Protein AF-A0A7S1WJE7-F1 (afdb_monomer_lite)

InterPro domains:
  IPR021940 Very-long-chain aldehyde decarbonylase CER1-like, C-terminal [PF12076] (76-244)
  IPR036291 NAD(P)-binding domain superfamily [SSF51735] (76-122)

Structure (mmCIF, N/CA/C/O backbone):
data_AF-A0A7S1WJE7-F1
#
_entry.id   AF-A0A7S1WJE7-F1
#
loop_
_atom_site.group_PDB
_atom_site.id
_atom_site.type_symbol
_atom_site.label_atom_id
_atom_site.label_alt_id
_atom_site.label_comp_id
_atom_site.label_asym_id
_atom_site.label_entity_id
_atom_site.label_seq_id
_atom_site.pdbx_PDB_ins_code
_atom_site.Cartn_x
_atom_site.Cartn_y
_atom_site.Cartn_z
_atom_site.occupancy
_atom_site.B_iso_or_equiv
_atom_site.auth_seq_id
_atom_site.auth_comp_id
_atom_site.auth_asym_id
_atom_site.auth_atom_id
_atom_site.pdbx_PDB_model_num
ATOM 1 N N . ALA A 1 1 ? -22.741 11.042 0.605 1.00 87.50 1 ALA A N 1
ATOM 2 C CA . ALA A 1 1 ? -23.442 9.850 1.134 1.00 87.50 1 ALA A CA 1
ATOM 3 C C . ALA A 1 1 ? -22.467 8.901 1.832 1.00 87.50 1 ALA A C 1
ATOM 5 O O . ALA A 1 1 ? -22.501 8.853 3.050 1.00 87.50 1 ALA A O 1
ATOM 6 N N . ILE A 1 2 ? -21.552 8.236 1.109 1.00 93.75 2 ILE A N 1
ATOM 7 C CA . ILE A 1 2 ? -20.617 7.247 1.695 1.00 93.75 2 ILE A CA 1
ATOM 8 C C . ILE A 1 2 ? -19.735 7.844 2.804 1.00 93.75 2 ILE A C 1
ATOM 10 O O . ILE A 1 2 ? -19.670 7.278 3.886 1.00 93.75 2 ILE A O 1
ATOM 14 N N . ALA A 1 3 ? -19.111 9.008 2.582 1.00 91.94 3 ALA A N 1
ATOM 15 C CA . ALA A 1 3 ? -18.273 9.652 3.603 1.00 91.94 3 ALA A CA 1
ATOM 16 C C . ALA A 1 3 ? -19.029 9.888 4.927 1.00 91.94 3 ALA A C 1
ATOM 18 O O . ALA A 1 3 ? -18.515 9.564 5.992 1.00 91.94 3 ALA A O 1
ATOM 19 N N . ASN A 1 4 ? -20.284 10.345 4.855 1.00 93.44 4 ASN A N 1
ATOM 20 C CA . ASN A 1 4 ? -21.130 10.546 6.036 1.00 93.44 4 ASN A CA 1
ATOM 21 C C . ASN A 1 4 ? -21.447 9.226 6.749 1.00 93.44 4 ASN A C 1
ATOM 23 O O . ASN A 1 4 ? -21.497 9.203 7.972 1.00 93.44 4 ASN A O 1
ATOM 27 N N . MET A 1 5 ? -21.634 8.126 6.009 1.00 96.44 5 MET A N 1
ATOM 28 C CA . MET A 1 5 ? -21.813 6.802 6.617 1.00 96.44 5 MET A CA 1
ATOM 29 C C . MET A 1 5 ? -20.563 6.372 7.390 1.00 96.44 5 MET A C 1
ATOM 31 O O . MET A 1 5 ? -20.686 5.803 8.469 1.00 96.44 5 MET A O 1
ATOM 35 N N . ILE A 1 6 ? -19.368 6.676 6.873 1.00 96.75 6 ILE A N 1
ATOM 36 C CA . ILE A 1 6 ? -18.110 6.371 7.566 1.00 96.75 6 ILE A CA 1
ATOM 37 C C . ILE A 1 6 ? -17.974 7.227 8.829 1.00 96.75 6 ILE A C 1
ATOM 39 O O . ILE A 1 6 ? -17.660 6.688 9.885 1.00 96.75 6 ILE A O 1
ATOM 43 N N . VAL A 1 7 ? -18.259 8.534 8.757 1.00 96.31 7 VAL A N 1
ATOM 44 C CA . VAL A 1 7 ? -18.272 9.407 9.946 1.00 96.31 7 VAL A CA 1
ATOM 45 C C . VAL A 1 7 ? -19.254 8.873 10.990 1.00 96.31 7 VAL A C 1
ATOM 47 O O . VAL A 1 7 ? -18.888 8.739 12.153 1.00 96.31 7 VAL A O 1
ATOM 50 N N . GLN A 1 8 ? -20.467 8.493 10.578 1.00 96.75 8 GLN A N 1
ATOM 51 C CA . GLN A 1 8 ? -21.454 7.920 11.489 1.00 96.75 8 GLN A CA 1
ATOM 52 C C . GLN A 1 8 ? -20.943 6.629 12.140 1.00 96.75 8 GLN A C 1
ATOM 54 O O . GLN A 1 8 ? -21.050 6.490 13.353 1.00 96.75 8 GLN A O 1
ATOM 59 N N . ALA A 1 9 ? -20.307 5.735 11.377 1.00 97.00 9 ALA A N 1
ATOM 60 C CA . ALA A 1 9 ? -19.706 4.518 11.919 1.00 97.00 9 ALA A CA 1
ATOM 61 C C . ALA A 1 9 ? -18.601 4.809 12.953 1.00 97.00 9 ALA A C 1
ATOM 63 O O . ALA A 1 9 ? -18.505 4.105 13.956 1.00 97.00 9 ALA A O 1
ATOM 64 N N . VAL A 1 10 ? -17.801 5.865 12.753 1.00 97.50 10 VAL A N 1
ATOM 65 C CA . VAL A 1 10 ? -16.798 6.309 13.738 1.00 97.50 10 VAL A CA 1
ATOM 66 C C . VAL A 1 10 ? -17.454 6.787 15.026 1.00 97.50 10 VAL A C 1
ATOM 68 O O . VAL A 1 10 ? -17.044 6.372 16.107 1.00 97.50 10 VAL A O 1
ATOM 71 N N . LEU A 1 11 ? -18.504 7.601 14.925 1.00 97.25 11 LEU A N 1
ATOM 72 C CA . LEU A 1 11 ? -19.243 8.077 16.095 1.00 97.25 11 LEU A CA 1
ATOM 73 C C . LEU A 1 11 ? -19.957 6.938 16.825 1.00 97.25 11 LEU A C 1
ATOM 75 O O . LEU A 1 11 ? -20.069 6.961 18.047 1.00 97.25 11 LEU A O 1
ATOM 79 N N . ASP A 1 12 ? -20.484 5.963 16.091 1.00 97.56 12 ASP A N 1
ATOM 80 C CA . ASP A 1 12 ? -21.153 4.797 16.666 1.00 97.56 12 ASP A CA 1
ATOM 81 C C . ASP A 1 12 ? -20.152 3.917 17.423 1.00 97.56 12 ASP A C 1
ATOM 83 O O . ASP A 1 12 ? -20.438 3.491 18.541 1.00 97.56 12 ASP A O 1
ATOM 87 N N . ALA A 1 13 ? -18.957 3.716 16.862 1.00 97.44 13 ALA A N 1
ATOM 88 C CA . ALA A 1 13 ? -17.870 2.994 17.514 1.00 97.44 13 ALA A CA 1
ATOM 89 C C . ALA A 1 13 ? -17.365 3.712 18.778 1.00 97.44 13 ALA A C 1
ATOM 91 O O . ALA A 1 13 ? -17.167 3.064 19.805 1.00 97.44 13 ALA A O 1
ATOM 92 N N . ASP A 1 14 ? -17.219 5.040 18.738 1.00 97.38 14 ASP A N 1
ATOM 93 C CA . ASP A 1 14 ? -16.845 5.852 19.906 1.00 97.38 14 ASP A CA 1
ATOM 94 C C . ASP A 1 14 ? -17.893 5.727 21.026 1.00 97.38 14 ASP A C 1
ATOM 96 O O . ASP A 1 14 ? -17.544 5.441 22.171 1.00 97.38 14 ASP A O 1
ATOM 100 N N . ARG A 1 15 ? -19.195 5.805 20.695 1.00 96.94 15 ARG A N 1
ATOM 101 C CA . ARG A 1 15 ? -20.288 5.589 21.667 1.00 96.94 15 ARG A CA 1
ATOM 102 C C . ARG A 1 15 ? -20.328 4.168 22.226 1.00 96.94 15 ARG A C 1
ATOM 104 O O . ARG A 1 15 ? -20.755 3.980 23.361 1.00 96.94 15 ARG A O 1
ATOM 111 N N . ALA A 1 16 ? -19.887 3.182 21.449 1.00 97.44 16 ALA A N 1
ATOM 112 C CA . ALA A 1 16 ? -19.728 1.804 21.903 1.00 97.44 16 ALA A CA 1
ATOM 113 C C . ALA A 1 16 ? -18.461 1.588 22.759 1.00 97.44 16 ALA A C 1
ATOM 115 O O . ALA A 1 16 ? -18.252 0.487 23.266 1.00 97.44 16 ALA A O 1
ATOM 116 N N . GLY A 1 17 ? -17.623 2.616 22.939 1.00 96.50 17 GLY A N 1
ATOM 117 C CA . GLY A 1 17 ? -16.410 2.562 23.755 1.00 96.50 17 GLY A CA 1
ATOM 118 C C . GLY A 1 17 ? -15.167 2.058 23.017 1.00 96.50 17 GLY A C 1
ATOM 119 O O . GLY A 1 17 ? -14.163 1.741 23.659 1.00 96.50 17 GLY A O 1
ATOM 120 N N . ALA A 1 18 ? -15.194 1.972 21.683 1.00 97.19 18 ALA A N 1
ATOM 121 C CA . ALA A 1 18 ? -14.005 1.634 20.910 1.00 97.19 18 ALA A CA 1
ATOM 122 C C . ALA A 1 18 ? -12.973 2.771 20.980 1.00 97.19 18 ALA A C 1
ATOM 124 O O . ALA A 1 18 ? -13.293 3.938 20.769 1.00 97.19 18 ALA A O 1
ATOM 125 N N . ARG A 1 19 ? -11.705 2.424 21.236 1.00 97.50 19 ARG A N 1
ATOM 126 C CA . ARG A 1 19 ? -10.598 3.400 21.295 1.00 97.50 19 ARG A CA 1
ATOM 127 C C . ARG A 1 19 ? -9.963 3.678 19.933 1.00 97.50 19 ARG A C 1
ATOM 129 O O . ARG A 1 19 ? -9.443 4.765 19.711 1.00 97.50 19 ARG A O 1
ATOM 136 N N . TYR A 1 20 ? -10.018 2.708 19.023 1.00 98.06 20 TYR A N 1
ATOM 137 C CA . TYR A 1 20 ? -9.415 2.783 17.694 1.00 98.06 20 TYR A CA 1
ATOM 138 C C . TYR A 1 20 ? -10.373 2.205 16.653 1.00 98.06 20 TYR A C 1
ATOM 140 O O . TYR A 1 20 ? -11.019 1.188 16.906 1.00 98.06 20 TYR A O 1
ATOM 148 N N . LEU A 1 21 ? -10.434 2.828 15.477 1.00 97.50 21 LEU A N 1
ATOM 149 C CA . LEU A 1 21 ? -11.176 2.344 14.318 1.00 97.50 21 LEU A CA 1
ATOM 150 C C . LEU A 1 21 ? -10.289 2.347 13.076 1.00 97.50 21 LEU A C 1
ATOM 152 O O . LEU A 1 21 ? -9.730 3.374 12.687 1.00 97.50 21 LEU A O 1
ATOM 156 N N . GLY A 1 22 ? -10.216 1.186 12.429 1.00 96.62 22 GLY A N 1
ATOM 157 C CA . GLY A 1 22 ? -9.486 0.988 11.184 1.00 96.62 22 GLY A CA 1
ATOM 158 C C . GLY A 1 22 ? -10.319 1.347 9.953 1.00 96.62 22 GLY A C 1
ATOM 159 O O . GLY A 1 22 ? -11.419 0.827 9.768 1.00 96.62 22 GLY A O 1
ATOM 160 N N . LEU A 1 23 ? -9.791 2.185 9.061 1.00 95.06 23 LEU A N 1
ATOM 161 C CA . LEU A 1 23 ? -10.384 2.444 7.748 1.00 95.06 23 LEU A CA 1
ATOM 162 C C . LEU A 1 23 ? -9.907 1.389 6.740 1.00 95.06 23 LEU A C 1
ATOM 164 O O . LEU A 1 23 ? -8.883 1.541 6.073 1.00 95.06 23 LEU A O 1
ATOM 168 N N . GLY A 1 24 ? -10.656 0.293 6.632 1.00 90.12 24 GLY A N 1
ATOM 169 C CA . GLY A 1 24 ? -10.355 -0.798 5.701 1.00 90.12 24 GLY A CA 1
ATOM 170 C C . GLY A 1 24 ? -10.582 -0.433 4.228 1.00 90.12 24 GLY A C 1
ATOM 171 O O . GLY A 1 24 ? -11.569 0.218 3.887 1.00 90.12 24 GLY A O 1
ATOM 172 N N . ALA A 1 25 ? -9.691 -0.901 3.349 1.00 87.69 25 ALA A N 1
ATOM 173 C CA . ALA A 1 25 ? -9.836 -0.856 1.889 1.00 87.69 25 ALA A CA 1
ATOM 174 C C . ALA A 1 25 ? -10.334 0.499 1.337 1.00 87.69 25 ALA A C 1
ATOM 176 O O . ALA A 1 25 ? -9.648 1.514 1.449 1.00 87.69 25 ALA A O 1
ATOM 177 N N . LEU A 1 26 ? -11.524 0.531 0.728 1.00 89.25 26 LEU A N 1
ATOM 178 C CA . LEU A 1 26 ? -12.076 1.731 0.097 1.00 89.25 26 LEU A CA 1
ATOM 179 C C . LEU A 1 26 ? -12.563 2.780 1.108 1.00 89.25 26 LEU A C 1
ATOM 181 O O . LEU A 1 26 ? -12.708 3.940 0.733 1.00 89.25 26 LEU A O 1
ATOM 185 N N . ASN A 1 27 ? -12.722 2.440 2.393 1.00 92.81 27 ASN A N 1
ATOM 186 C CA . ASN A 1 27 ? -13.133 3.399 3.428 1.00 92.81 27 ASN A CA 1
ATOM 187 C C . ASN A 1 27 ? -12.070 4.467 3.728 1.00 92.81 27 ASN A C 1
ATOM 189 O O . ASN A 1 27 ? -12.354 5.413 4.451 1.00 92.81 27 ASN A O 1
ATOM 193 N N . LYS A 1 28 ? -10.863 4.345 3.170 1.00 91.50 28 LYS A N 1
ATOM 194 C CA . LYS A 1 28 ? -9.771 5.338 3.220 1.00 91.50 28 LYS A CA 1
ATOM 195 C C . LYS A 1 28 ? -9.382 5.857 1.835 1.00 91.50 28 LYS A C 1
ATOM 197 O O . LYS A 1 28 ? -8.291 6.395 1.647 1.00 91.50 28 LYS A O 1
ATOM 202 N N . ALA A 1 29 ? -10.223 5.634 0.826 1.00 90.50 29 ALA A N 1
ATOM 203 C CA . ALA A 1 29 ? -9.912 6.048 -0.532 1.00 90.50 29 ALA A CA 1
ATOM 204 C C . ALA A 1 29 ? -9.770 7.575 -0.628 1.00 90.50 29 ALA A C 1
ATOM 206 O O . ALA A 1 29 ? -10.569 8.328 -0.066 1.00 90.50 29 ALA A O 1
ATOM 207 N N . GLN A 1 30 ? -8.779 8.027 -1.405 1.00 89.75 30 GLN A N 1
ATOM 208 C CA . GLN A 1 30 ? -8.467 9.450 -1.576 1.00 89.75 30 GLN A CA 1
ATOM 209 C C . GLN A 1 30 ? -9.697 10.277 -1.970 1.00 89.75 30 GLN A C 1
ATOM 211 O O . GLN A 1 30 ? -9.913 11.350 -1.425 1.00 89.75 30 GLN A O 1
ATOM 216 N N . TRP A 1 31 ? -10.513 9.764 -2.893 1.00 90.00 31 TRP A N 1
ATOM 217 C CA . TRP A 1 31 ? -11.693 10.454 -3.422 1.00 90.00 31 TRP A CA 1
ATOM 218 C C . TRP A 1 31 ? -12.918 10.407 -2.494 1.00 90.00 31 TRP A C 1
ATOM 220 O O . TRP A 1 31 ? -13.953 10.967 -2.842 1.00 90.00 31 TRP A O 1
ATOM 230 N N . ILE A 1 32 ? -12.834 9.709 -1.355 1.00 91.62 32 ILE A N 1
ATOM 231 C CA . ILE A 1 32 ? -13.925 9.619 -0.374 1.00 91.62 32 ILE A CA 1
ATOM 232 C C . ILE A 1 32 ? -13.654 10.517 0.833 1.00 91.62 32 ILE A C 1
ATOM 234 O O . ILE A 1 32 ? -14.574 11.194 1.281 1.00 91.62 32 ILE A O 1
ATOM 238 N N . ASN A 1 33 ? -12.433 10.494 1.379 1.00 92.88 33 ASN A N 1
ATOM 239 C CA . ASN A 1 33 ? -12.101 11.217 2.616 1.00 92.88 33 ASN A CA 1
ATOM 240 C C . ASN A 1 33 ? -10.606 11.556 2.779 1.00 92.88 33 ASN A C 1
ATOM 242 O O . ASN A 1 33 ? -10.125 11.695 3.905 1.00 92.88 33 ASN A O 1
ATOM 246 N N . HIS A 1 34 ? -9.851 11.609 1.677 1.00 92.62 34 HIS A N 1
ATOM 247 C CA . HIS A 1 34 ? -8.420 11.938 1.674 1.00 92.62 34 HIS A CA 1
ATOM 248 C C . HIS A 1 34 ? -7.531 11.036 2.557 1.00 92.62 34 HIS A C 1
ATOM 250 O O . HIS A 1 34 ? -6.418 11.411 2.912 1.00 92.62 34 HIS A O 1
ATOM 256 N N . GLY A 1 35 ? -7.967 9.805 2.852 1.00 90.25 35 GLY A N 1
ATOM 257 C CA . GLY A 1 35 ? -7.225 8.884 3.720 1.00 90.25 35 GLY A CA 1
ATOM 258 C C . GLY A 1 35 ? -7.488 9.107 5.207 1.00 90.25 35 GLY A C 1
ATOM 259 O O . GLY A 1 35 ? -6.595 8.885 6.018 1.00 90.25 35 GLY A O 1
ATOM 260 N N . GLY A 1 36 ? -8.698 9.542 5.558 1.00 93.75 36 GLY A N 1
ATOM 261 C CA . GLY A 1 36 ? -9.144 9.760 6.934 1.00 93.75 36 GLY A CA 1
ATOM 262 C C . GLY A 1 36 ? -9.095 11.215 7.401 1.00 93.75 36 GLY A C 1
ATOM 263 O O . GLY A 1 36 ? -9.778 11.540 8.369 1.00 93.75 36 GLY A O 1
ATOM 264 N N . ASP A 1 37 ? -8.375 12.092 6.696 1.00 94.06 37 ASP A N 1
ATOM 265 C CA . ASP A 1 37 ? -8.276 13.526 7.006 1.00 94.06 37 ASP A CA 1
ATOM 266 C C . ASP A 1 37 ? -9.647 14.187 7.161 1.00 94.06 37 ASP A C 1
ATOM 268 O O . ASP A 1 37 ? -9.937 14.816 8.181 1.00 94.06 37 ASP A O 1
ATOM 272 N N . ASP A 1 38 ? -10.525 13.998 6.175 1.00 94.19 38 ASP A N 1
ATOM 273 C CA . ASP A 1 38 ? -11.838 14.644 6.187 1.00 94.19 38 ASP A CA 1
ATOM 274 C C . ASP A 1 38 ? -12.722 14.118 7.317 1.00 94.19 38 ASP A C 1
ATOM 276 O O . ASP A 1 38 ? -13.542 14.862 7.849 1.00 94.19 38 ASP A O 1
ATOM 280 N N . ILE A 1 39 ? -12.567 12.839 7.679 1.00 94.69 39 ILE A N 1
ATOM 281 C CA . ILE A 1 39 ? -13.330 12.211 8.762 1.00 94.69 39 ILE A CA 1
ATOM 282 C C . ILE A 1 39 ? -12.919 12.833 10.089 1.00 94.69 39 ILE A C 1
ATOM 284 O O . ILE A 1 39 ? -13.779 13.285 10.836 1.00 94.69 39 ILE A O 1
ATOM 288 N N . VAL A 1 40 ? -11.613 12.896 10.363 1.00 95.06 40 VAL A N 1
ATOM 289 C CA . VAL A 1 40 ? -11.092 13.417 11.632 1.00 95.06 40 VAL A CA 1
ATOM 290 C C . VAL A 1 40 ? -11.462 14.887 11.824 1.00 95.06 40 VAL A C 1
ATOM 292 O O . VAL A 1 40 ? -11.855 15.270 12.922 1.00 95.06 40 VAL A O 1
ATOM 295 N N . ARG A 1 41 ? -11.454 15.697 10.757 1.00 94.62 41 ARG A N 1
ATOM 296 C CA . ARG A 1 41 ? -11.905 17.104 10.807 1.00 94.62 41 ARG A CA 1
ATOM 297 C C . ARG A 1 41 ? -13.390 17.276 11.134 1.00 94.62 41 ARG A C 1
ATOM 299 O O . ARG A 1 41 ? -13.785 18.353 11.567 1.00 94.62 41 ARG A O 1
ATOM 306 N N . GLN A 1 42 ? -14.207 16.253 10.896 1.00 94.31 42 GLN A N 1
ATOM 307 C CA . GLN A 1 42 ? -15.647 16.270 11.160 1.00 94.31 42 GLN A CA 1
ATOM 308 C C . GLN A 1 42 ? -16.012 15.703 12.538 1.00 94.31 42 GLN A C 1
ATOM 310 O O . GLN A 1 42 ? -17.185 15.747 12.914 1.00 94.31 42 GLN A O 1
ATOM 315 N N . LEU A 1 43 ? -15.049 15.165 13.295 1.00 93.88 43 LEU A N 1
ATOM 316 C CA . LEU A 1 43 ? -15.335 14.597 14.609 1.00 93.88 43 LEU A CA 1
ATOM 317 C C . LEU A 1 43 ? -15.674 15.704 15.628 1.00 93.88 43 LEU A C 1
ATOM 319 O O . LEU A 1 43 ? -14.967 16.712 15.698 1.00 93.88 43 LEU A O 1
ATOM 323 N N . PRO A 1 44 ? -16.736 15.534 16.439 1.00 94.12 44 PRO A N 1
ATOM 324 C CA . PRO A 1 44 ? -17.091 16.478 17.490 1.00 94.12 44 PRO A CA 1
ATOM 325 C C . PRO A 1 44 ? -15.997 16.607 18.551 1.00 94.12 44 PRO A C 1
ATOM 327 O O . PRO A 1 44 ? -15.286 15.648 18.863 1.00 94.12 44 PRO A O 1
ATOM 330 N N . ALA A 1 45 ? -15.941 17.774 19.195 1.00 87.19 45 ALA A N 1
ATOM 331 C CA . ALA A 1 45 ? -15.149 17.951 20.405 1.00 87.19 45 ALA A CA 1
ATOM 332 C C . ALA A 1 45 ? -15.608 16.950 21.485 1.00 87.19 45 ALA A C 1
ATOM 334 O O . ALA A 1 45 ? -16.789 16.903 21.826 1.00 87.19 45 ALA A O 1
ATOM 335 N N . GLY A 1 46 ? -14.675 16.147 22.004 1.00 85.06 46 GLY A N 1
ATOM 336 C CA . GLY A 1 46 ? -14.939 15.093 22.995 1.00 85.06 46 GLY A CA 1
ATOM 337 C C . GLY A 1 46 ? -14.963 13.667 22.435 1.00 85.06 46 GLY A C 1
ATOM 338 O O . GLY A 1 46 ? -14.977 12.725 23.223 1.00 85.06 46 GLY A O 1
ATOM 339 N N . CYS A 1 47 ? -14.915 13.495 21.110 1.00 91.44 47 CYS A N 1
ATOM 340 C CA . CYS A 1 47 ? -14.719 12.186 20.492 1.00 91.44 47 CYS A CA 1
ATOM 341 C C . CYS A 1 47 ? -13.285 11.699 20.764 1.00 91.44 47 CYS A C 1
ATOM 343 O O . CYS A 1 47 ? -12.317 12.386 20.420 1.00 91.44 47 CYS A O 1
ATOM 345 N N . ASN A 1 48 ? -13.139 10.542 21.415 1.00 91.81 48 ASN A N 1
ATOM 346 C CA . ASN A 1 48 ? -11.836 10.052 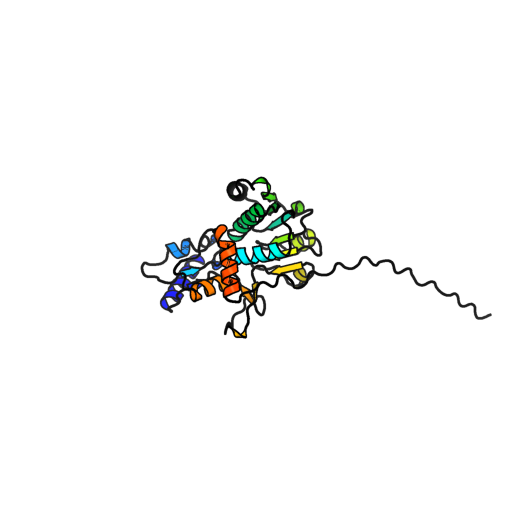21.882 1.00 91.81 48 ASN A CA 1
ATOM 347 C C . ASN A 1 48 ? -11.238 8.991 20.957 1.00 91.81 48 ASN A C 1
ATOM 349 O O . ASN A 1 48 ? -10.018 8.794 20.975 1.00 91.81 48 ASN A O 1
ATOM 353 N N . ILE A 1 49 ? -12.070 8.346 20.134 1.00 97.38 49 ILE A N 1
ATOM 354 C CA . ILE A 1 49 ? -11.640 7.333 19.175 1.00 97.38 49 ILE A CA 1
ATOM 355 C C . ILE A 1 49 ? -10.558 7.857 18.220 1.00 97.38 49 ILE A C 1
ATOM 357 O O . ILE A 1 49 ? -10.612 8.983 17.714 1.00 97.38 49 ILE A O 1
ATOM 361 N N . LYS A 1 50 ? -9.562 7.014 17.941 1.00 98.12 50 LYS A N 1
ATOM 362 C CA . LYS A 1 50 ? -8.533 7.275 16.933 1.00 98.12 50 LYS A CA 1
ATOM 363 C C . LYS A 1 50 ? -8.839 6.536 15.644 1.00 98.12 50 LYS A C 1
ATOM 365 O O . LYS A 1 50 ? -9.261 5.384 15.641 1.00 98.12 50 LYS A O 1
ATOM 370 N N . VAL A 1 51 ? -8.624 7.229 14.535 1.00 98.00 51 VAL A N 1
ATOM 371 C CA . VAL A 1 51 ? -8.878 6.726 13.183 1.00 98.00 51 VAL A CA 1
ATOM 372 C C . VAL A 1 51 ? -7.545 6.295 12.595 1.00 98.00 51 VAL A C 1
ATOM 374 O O . VAL A 1 51 ? -6.592 7.074 12.611 1.00 98.00 51 VAL A O 1
ATOM 377 N N . VAL A 1 52 ? -7.483 5.064 12.098 1.00 98.25 52 VAL A N 1
ATOM 378 C CA . VAL A 1 52 ? -6.256 4.432 11.611 1.00 98.25 52 VAL A CA 1
A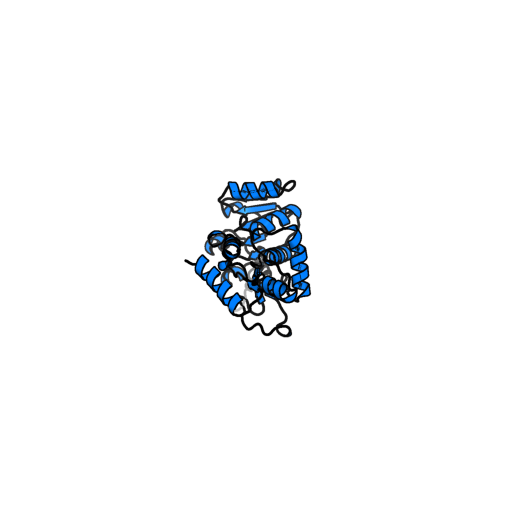TOM 379 C C . VAL A 1 52 ? -6.480 3.942 10.189 1.00 98.25 52 VAL A C 1
ATOM 381 O O . VAL A 1 52 ? -7.277 3.042 9.945 1.00 98.25 52 VAL A O 1
ATOM 384 N N . HIS A 1 53 ? -5.774 4.503 9.215 1.00 96.50 53 HIS A N 1
ATOM 385 C CA . HIS A 1 53 ? -5.841 4.013 7.8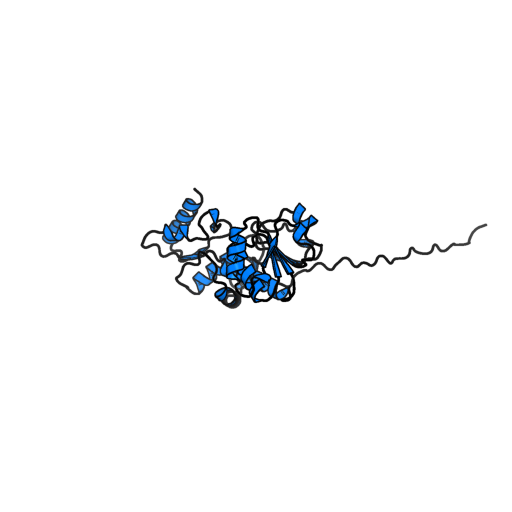43 1.00 96.50 53 HIS A CA 1
ATOM 386 C C . HIS A 1 53 ? -4.945 2.787 7.604 1.00 96.50 53 HIS A C 1
ATOM 388 O O . HIS A 1 53 ? -5.175 2.030 6.661 1.00 96.50 53 HIS A O 1
ATOM 394 N N . GLY A 1 54 ? -3.916 2.575 8.432 1.00 97.12 54 GLY A N 1
ATOM 395 C CA . GLY A 1 54 ? -2.959 1.473 8.317 1.00 97.12 54 GLY A CA 1
ATOM 396 C C . GLY A 1 54 ? -2.162 1.410 7.005 1.00 97.12 54 GLY A C 1
ATOM 397 O O . GLY A 1 54 ? -1.709 0.333 6.606 1.00 97.12 54 GLY A O 1
ATOM 398 N N . ASN A 1 55 ? -2.035 2.520 6.272 1.00 97.38 55 ASN A N 1
ATOM 399 C CA . ASN A 1 55 ? -1.282 2.561 5.020 1.00 97.38 55 ASN A CA 1
ATOM 400 C C . ASN A 1 55 ? 0.224 2.432 5.255 1.00 97.38 55 ASN A C 1
ATOM 402 O O . ASN A 1 55 ? 0.888 1.844 4.405 1.00 97.38 55 ASN A O 1
ATOM 406 N N . THR A 1 56 ? 0.753 2.922 6.382 1.00 98.12 56 THR A N 1
ATOM 407 C CA . THR A 1 56 ? 2.197 2.869 6.656 1.00 98.12 56 THR A CA 1
ATOM 408 C C . THR A 1 56 ? 2.667 1.424 6.808 1.00 98.12 56 THR A C 1
ATOM 410 O O . THR A 1 56 ? 3.588 1.007 6.109 1.00 98.12 56 THR A O 1
ATOM 413 N N . LEU A 1 57 ? 1.960 0.606 7.600 1.00 98.44 57 LEU A N 1
ATOM 414 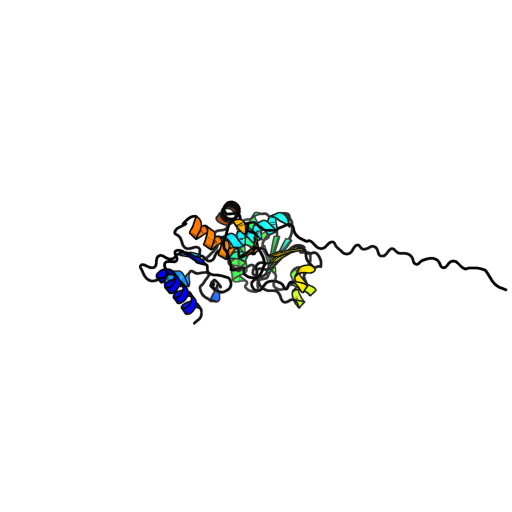C CA . LEU A 1 57 ? 2.260 -0.828 7.697 1.00 98.44 57 LEU A CA 1
ATOM 415 C C . LEU A 1 57 ? 1.988 -1.580 6.384 1.00 98.44 57 LEU A C 1
ATOM 417 O O . LEU A 1 57 ? 2.712 -2.513 6.049 1.00 98.44 57 LEU A O 1
ATOM 421 N N . THR A 1 58 ? 0.983 -1.170 5.604 1.00 97.69 58 THR A N 1
ATOM 422 C CA . THR A 1 58 ? 0.759 -1.776 4.279 1.00 97.69 58 THR A CA 1
ATOM 423 C C . THR A 1 58 ? 1.950 -1.513 3.349 1.00 97.69 58 THR A C 1
ATOM 425 O O . THR A 1 58 ? 2.432 -2.434 2.697 1.00 97.69 58 THR A O 1
ATOM 428 N N . ALA A 1 59 ? 2.473 -0.283 3.319 1.00 98.38 59 ALA A N 1
ATOM 429 C CA . ALA A 1 59 ? 3.683 0.046 2.568 1.00 98.38 59 ALA A CA 1
ATOM 430 C C . ALA A 1 59 ? 4.900 -0.735 3.086 1.00 98.38 59 ALA A C 1
ATOM 432 O O . ALA A 1 59 ? 5.688 -1.230 2.285 1.00 98.38 59 ALA A O 1
ATOM 433 N N . ALA A 1 60 ? 5.020 -0.899 4.404 1.00 98.38 60 ALA A N 1
ATOM 434 C CA . ALA A 1 60 ? 6.100 -1.650 5.032 1.00 98.38 60 ALA A CA 1
ATOM 435 C C . ALA A 1 60 ? 6.103 -3.132 4.626 1.00 98.38 60 ALA A C 1
ATOM 437 O O . ALA A 1 60 ? 7.139 -3.660 4.229 1.00 98.38 60 ALA A O 1
ATOM 438 N N . ALA A 1 61 ? 4.936 -3.779 4.641 1.00 97.56 61 ALA A N 1
ATOM 439 C CA . ALA A 1 61 ? 4.782 -5.164 4.205 1.00 97.56 61 ALA A CA 1
ATOM 440 C C . ALA A 1 61 ? 5.138 -5.337 2.717 1.00 97.56 61 ALA A C 1
ATOM 442 O O . ALA A 1 61 ? 5.951 -6.189 2.359 1.00 97.56 61 ALA A O 1
ATOM 443 N N . VAL A 1 62 ? 4.615 -4.470 1.844 1.00 97.81 62 VAL A N 1
ATOM 444 C CA . VAL A 1 62 ? 4.941 -4.500 0.408 1.00 97.81 62 VAL A CA 1
ATOM 445 C C . VAL A 1 62 ? 6.436 -4.263 0.174 1.00 97.81 62 VAL A C 1
ATOM 447 O O . VAL A 1 62 ? 7.048 -4.956 -0.640 1.00 97.81 62 VAL A O 1
ATOM 450 N N . MET A 1 63 ? 7.047 -3.327 0.905 1.00 97.88 63 MET A N 1
ATOM 451 C CA . MET A 1 63 ? 8.485 -3.082 0.829 1.00 97.88 63 MET A CA 1
ATOM 452 C C . MET A 1 63 ? 9.278 -4.318 1.264 1.00 97.88 63 MET A C 1
ATOM 454 O O . MET A 1 63 ? 10.223 -4.693 0.576 1.00 97.88 63 MET A O 1
ATOM 458 N N . GLN A 1 64 ? 8.870 -5.009 2.333 1.00 96.69 64 GLN A N 1
ATOM 459 C CA . GLN A 1 64 ? 9.526 -6.240 2.770 1.00 96.69 64 GLN A CA 1
ATOM 460 C C . GLN A 1 64 ? 9.452 -7.352 1.713 1.00 96.69 64 GLN A C 1
ATOM 462 O O . GLN A 1 64 ? 10.461 -8.011 1.458 1.00 96.69 64 GLN A O 1
ATOM 467 N N . ALA A 1 65 ? 8.304 -7.541 1.052 1.00 95.62 65 ALA A N 1
ATOM 468 C CA . ALA A 1 65 ? 8.216 -8.464 -0.083 1.00 95.62 65 ALA A CA 1
ATOM 469 C C . ALA A 1 65 ? 9.215 -8.082 -1.185 1.00 95.62 65 ALA A C 1
ATOM 471 O O . ALA A 1 65 ? 9.956 -8.925 -1.691 1.00 95.62 65 ALA A O 1
ATOM 472 N N . LEU A 1 66 ? 9.298 -6.796 -1.528 1.00 96.06 66 LEU A N 1
ATOM 473 C CA . LEU A 1 66 ? 10.230 -6.315 -2.546 1.00 96.06 66 LEU A CA 1
ATOM 474 C C . LEU A 1 66 ? 11.693 -6.519 -2.144 1.00 96.06 66 LEU A C 1
ATOM 476 O O . LEU A 1 66 ? 12.493 -6.907 -2.996 1.00 96.06 66 LEU A O 1
ATOM 480 N N . LEU A 1 67 ? 12.050 -6.334 -0.871 1.00 95.06 67 LEU A N 1
ATOM 481 C CA . LEU A 1 67 ? 13.393 -6.620 -0.359 1.00 95.06 67 LEU A CA 1
ATOM 482 C C . LEU A 1 67 ? 13.781 -8.095 -0.550 1.00 95.06 67 LEU A C 1
ATOM 484 O O . LEU A 1 67 ? 14.928 -8.374 -0.893 1.00 95.06 67 LEU A O 1
ATOM 488 N N . CYS A 1 68 ? 12.834 -9.023 -0.382 1.00 93.38 68 CYS A N 1
ATOM 489 C CA . CYS A 1 68 ? 13.061 -10.459 -0.564 1.00 93.38 68 CYS A CA 1
ATOM 490 C C . CYS A 1 68 ? 13.197 -10.888 -2.034 1.00 93.38 68 CYS A C 1
ATOM 492 O O . CYS A 1 68 ? 13.861 -11.886 -2.311 1.00 93.38 68 CYS A O 1
ATOM 494 N N . HIS A 1 69 ? 12.576 -10.164 -2.970 1.00 92.06 69 HIS A N 1
ATOM 495 C CA . HIS A 1 69 ? 12.440 -10.612 -4.362 1.00 92.06 69 HIS A CA 1
ATOM 496 C C . HIS A 1 69 ? 13.177 -9.768 -5.400 1.00 92.06 69 HIS A C 1
ATOM 498 O O . HIS A 1 69 ? 13.179 -10.133 -6.573 1.00 92.06 69 HIS A O 1
ATOM 504 N N . THR A 1 70 ? 13.785 -8.651 -5.005 1.00 94.62 70 THR A N 1
ATOM 505 C CA . THR A 1 70 ? 14.464 -7.744 -5.940 1.00 94.62 70 THR A CA 1
ATOM 506 C C . THR A 1 70 ? 15.813 -7.302 -5.407 1.00 94.62 70 THR A C 1
ATOM 508 O O . THR A 1 70 ? 15.994 -7.116 -4.201 1.00 94.62 70 THR A O 1
ATOM 511 N N . SER A 1 71 ? 16.752 -7.070 -6.316 1.00 95.88 71 SER A N 1
ATOM 512 C CA . SER A 1 71 ? 18.000 -6.358 -6.047 1.00 95.88 71 SER A CA 1
ATOM 513 C C . SER A 1 71 ? 17.860 -4.848 -6.311 1.00 95.88 71 SER A C 1
ATOM 515 O O . SER A 1 71 ? 16.979 -4.437 -7.070 1.00 95.88 71 SER A O 1
ATOM 517 N N . PRO A 1 72 ? 18.723 -3.995 -5.724 1.00 96.06 72 PRO A N 1
ATOM 518 C CA . PRO A 1 72 ? 18.707 -2.550 -5.965 1.00 96.06 72 PRO A CA 1
ATOM 519 C C . PRO A 1 72 ? 18.802 -2.119 -7.433 1.00 96.06 72 PRO A C 1
ATOM 521 O O . PRO A 1 72 ? 18.313 -1.056 -7.775 1.00 96.06 72 PRO A O 1
ATOM 524 N N . SER A 1 73 ? 19.420 -2.911 -8.313 1.00 93.38 73 SER A N 1
ATOM 525 C CA . SER A 1 73 ? 19.611 -2.541 -9.724 1.00 93.38 73 SER A CA 1
ATOM 526 C C . SER A 1 73 ? 18.441 -2.923 -10.634 1.00 93.38 73 SER A C 1
ATOM 528 O O . SER A 1 73 ? 18.472 -2.633 -11.831 1.00 93.38 73 SER A O 1
ATOM 530 N N . GLU A 1 74 ? 17.413 -3.588 -10.104 1.00 95.19 74 GLU A N 1
ATOM 531 C CA . GLU A 1 74 ? 16.269 -4.027 -10.897 1.00 95.19 74 GLU A CA 1
ATOM 532 C C . GLU A 1 74 ? 15.261 -2.907 -11.158 1.00 95.19 74 GLU A C 1
ATOM 534 O O . GLU A 1 74 ? 14.957 -2.092 -10.282 1.00 95.19 74 GLU A O 1
ATOM 539 N N . GLU A 1 75 ? 14.699 -2.912 -12.371 1.00 97.00 75 GLU A N 1
ATOM 540 C CA . GLU A 1 75 ? 13.583 -2.041 -12.726 1.00 97.00 75 GLU A CA 1
ATOM 541 C C . GLU A 1 75 ? 12.242 -2.678 -12.335 1.00 97.00 75 GLU A C 1
ATOM 543 O O . GLU A 1 75 ? 11.954 -3.829 -12.685 1.00 97.00 75 GLU A O 1
ATOM 548 N N . ILE A 1 76 ? 11.392 -1.899 -11.670 1.00 98.38 76 ILE A N 1
ATOM 549 C CA . ILE A 1 76 ? 10.081 -2.318 -11.169 1.00 98.38 76 ILE A CA 1
ATOM 550 C C . ILE A 1 76 ? 8.991 -1.571 -11.934 1.00 98.38 76 ILE A C 1
ATOM 552 O O . ILE A 1 76 ? 9.029 -0.345 -12.028 1.00 98.38 76 ILE A O 1
ATOM 556 N N . PHE A 1 77 ? 7.996 -2.289 -12.457 1.00 98.56 77 PHE A N 1
ATOM 557 C CA . PHE A 1 77 ? 6.807 -1.662 -13.037 1.00 98.56 77 PHE A CA 1
ATOM 558 C C . PHE A 1 77 ? 5.708 -1.541 -11.987 1.00 98.56 77 PHE A C 1
ATOM 560 O O . PHE A 1 77 ? 5.389 -2.519 -11.315 1.00 98.56 77 PHE A O 1
ATOM 567 N N . MET A 1 78 ? 5.106 -0.359 -11.851 1.00 98.38 78 MET A N 1
ATOM 568 C CA . MET A 1 78 ? 4.167 -0.094 -10.766 1.00 98.38 78 MET A CA 1
ATOM 569 C C . MET A 1 78 ? 2.856 0.529 -11.240 1.00 98.38 78 MET A C 1
ATOM 571 O O . MET A 1 78 ? 2.842 1.613 -11.830 1.00 98.38 78 MET A O 1
ATOM 575 N N . THR A 1 79 ? 1.737 -0.114 -10.897 1.00 97.94 79 THR A N 1
ATOM 576 C CA . THR A 1 79 ? 0.396 0.484 -10.983 1.00 97.94 79 THR A CA 1
ATOM 577 C C . THR A 1 79 ? 0.026 1.150 -9.658 1.00 97.94 79 THR A C 1
ATOM 579 O O . THR A 1 79 ? 0.540 0.794 -8.600 1.00 97.94 79 THR A O 1
ATOM 582 N N . GLY A 1 80 ? -0.862 2.150 -9.690 1.00 96.00 80 GLY A N 1
ATOM 583 C CA . GLY A 1 80 ? -1.254 2.870 -8.468 1.00 96.00 80 GLY A CA 1
ATOM 584 C C . GLY A 1 80 ? -0.104 3.656 -7.821 1.00 96.00 80 GLY A C 1
ATOM 585 O O . GLY A 1 80 ? -0.191 4.006 -6.644 1.00 96.00 80 GLY A O 1
ATOM 586 N N . SER A 1 81 ? 0.942 3.958 -8.594 1.00 97.06 81 SER A N 1
ATOM 587 C CA . SER A 1 81 ? 2.196 4.600 -8.172 1.00 97.06 81 SER A CA 1
ATOM 588 C C . SER A 1 81 ? 2.016 5.993 -7.566 1.00 97.06 81 SER A C 1
ATOM 590 O O . SER A 1 81 ? 2.853 6.435 -6.794 1.00 97.06 81 SER A O 1
ATOM 592 N N . THR A 1 82 ? 0.907 6.676 -7.856 1.00 96.38 82 THR A N 1
ATOM 593 C CA . THR A 1 82 ? 0.611 7.999 -7.289 1.00 96.38 82 THR A CA 1
ATOM 594 C C . THR A 1 82 ? -0.312 7.956 -6.067 1.00 96.38 82 THR A C 1
ATOM 596 O O . THR A 1 82 ? -0.702 9.008 -5.567 1.00 96.38 82 THR A O 1
ATOM 599 N N . SER A 1 83 ? -0.757 6.776 -5.619 1.00 94.94 83 SER A N 1
ATOM 600 C CA . SER A 1 83 ? -1.518 6.630 -4.362 1.00 94.94 83 SER A CA 1
ATOM 601 C C . SER A 1 83 ? -0.632 6.913 -3.142 1.00 94.94 83 SER A C 1
ATOM 603 O O . SER A 1 83 ? 0.579 6.965 -3.288 1.00 94.94 83 SER A O 1
ATOM 605 N N . LYS A 1 84 ? -1.198 7.038 -1.934 1.00 95.19 84 LYS A N 1
ATOM 606 C CA . LYS A 1 84 ? -0.420 7.226 -0.690 1.00 95.19 84 LYS A CA 1
ATOM 607 C C . LYS A 1 84 ? 0.641 6.134 -0.490 1.00 95.19 84 LYS A C 1
ATOM 609 O O . LYS A 1 84 ? 1.824 6.428 -0.359 1.00 95.19 84 LYS A O 1
ATOM 614 N N . ILE A 1 85 ? 0.217 4.867 -0.560 1.00 97.44 85 ILE A N 1
ATOM 615 C CA . ILE A 1 85 ? 1.116 3.702 -0.491 1.00 97.44 85 ILE A CA 1
ATOM 616 C C . ILE A 1 85 ? 2.064 3.691 -1.694 1.00 97.44 85 ILE A C 1
ATOM 618 O O . ILE A 1 85 ? 3.262 3.482 -1.537 1.00 97.44 85 ILE A O 1
ATOM 622 N N . GLY A 1 86 ? 1.544 3.954 -2.897 1.00 98.00 86 GLY A N 1
ATOM 623 C CA . GLY A 1 86 ? 2.345 3.900 -4.116 1.00 98.00 86 GLY A CA 1
ATOM 624 C C . GLY A 1 86 ? 3.466 4.933 -4.162 1.00 98.00 86 GLY A C 1
ATOM 625 O O . GLY A 1 86 ? 4.595 4.588 -4.496 1.00 98.00 86 GLY A O 1
ATOM 626 N N . ARG A 1 87 ? 3.171 6.168 -3.747 1.00 98.06 87 ARG A N 1
ATOM 627 C CA . ARG A 1 87 ? 4.134 7.256 -3.582 1.00 98.06 87 ARG A CA 1
ATOM 628 C C . ARG A 1 87 ? 5.227 6.840 -2.607 1.00 98.06 87 ARG A C 1
ATOM 630 O O . ARG A 1 87 ? 6.398 6.911 -2.963 1.00 98.06 87 ARG A O 1
ATOM 637 N N . ALA A 1 88 ? 4.849 6.361 -1.420 1.00 98.56 88 ALA A N 1
ATOM 638 C CA . ALA A 1 88 ? 5.805 5.927 -0.405 1.00 98.56 88 ALA A CA 1
ATOM 639 C C . ALA A 1 88 ? 6.747 4.835 -0.935 1.00 98.56 88 ALA A C 1
ATOM 641 O O . ALA A 1 88 ? 7.963 4.950 -0.803 1.00 98.56 88 ALA A O 1
ATOM 642 N N . LEU A 1 89 ? 6.197 3.821 -1.609 1.00 98.75 89 LEU A N 1
ATOM 643 C CA . LEU A 1 89 ? 6.982 2.754 -2.228 1.00 98.75 89 LEU A CA 1
ATOM 644 C C . LEU A 1 89 ? 7.907 3.274 -3.333 1.00 98.75 89 LEU A C 1
ATOM 646 O O . LEU A 1 89 ? 9.065 2.878 -3.369 1.00 98.75 89 LEU A O 1
ATOM 650 N N . CYS A 1 90 ? 7.445 4.182 -4.201 1.00 98.75 90 CYS A N 1
ATOM 651 C CA . CYS A 1 90 ? 8.297 4.784 -5.232 1.00 98.75 90 CYS A CA 1
ATOM 652 C C . CYS A 1 90 ? 9.505 5.494 -4.610 1.00 98.75 90 CYS A C 1
ATOM 654 O O . CYS A 1 90 ? 10.628 5.297 -5.064 1.00 98.75 90 CYS A O 1
ATOM 656 N N . LEU A 1 91 ? 9.289 6.274 -3.549 1.00 98.81 91 LEU A N 1
ATOM 657 C CA . LEU A 1 91 ? 10.352 7.006 -2.859 1.00 98.81 91 LEU A CA 1
ATOM 658 C C . LEU A 1 91 ? 11.328 6.067 -2.137 1.00 98.81 91 LEU A C 1
ATOM 660 O O . LEU A 1 91 ? 12.539 6.265 -2.216 1.00 98.81 91 LEU A O 1
ATOM 664 N N . LEU A 1 92 ? 10.824 5.025 -1.470 1.00 98.69 92 LEU A N 1
ATOM 665 C CA . LEU A 1 92 ? 11.654 4.019 -0.797 1.00 98.69 92 LEU A CA 1
ATOM 666 C C . LEU A 1 92 ? 12.493 3.207 -1.788 1.00 98.69 92 LEU A C 1
ATOM 668 O O . LEU A 1 92 ? 13.684 3.001 -1.568 1.00 98.69 92 LEU A O 1
ATOM 672 N N . LEU A 1 93 ? 11.895 2.785 -2.901 1.00 98.69 93 LEU A N 1
ATOM 673 C CA . LEU A 1 93 ? 12.588 2.069 -3.971 1.00 98.69 93 LEU A CA 1
ATOM 674 C C . LEU A 1 93 ? 13.638 2.954 -4.651 1.00 98.69 93 LEU A C 1
ATOM 676 O O . LEU A 1 93 ? 14.767 2.507 -4.847 1.00 98.69 93 LEU A O 1
ATOM 680 N N . ALA A 1 94 ? 13.310 4.219 -4.921 1.00 98.38 94 ALA A N 1
ATOM 681 C CA . ALA A 1 94 ? 14.257 5.203 -5.436 1.00 98.38 94 ALA A CA 1
ATOM 682 C C . ALA A 1 94 ? 15.456 5.385 -4.491 1.00 98.38 94 ALA A C 1
ATOM 684 O O . ALA A 1 94 ? 16.600 5.331 -4.933 1.00 98.38 94 ALA A O 1
ATOM 685 N N . ARG A 1 95 ? 15.213 5.523 -3.176 1.00 97.88 95 ARG A N 1
ATOM 686 C CA . ARG A 1 95 ? 16.273 5.592 -2.149 1.00 97.88 95 ARG A CA 1
ATOM 687 C C . ARG A 1 95 ? 17.117 4.320 -2.084 1.00 97.88 95 ARG A C 1
ATOM 689 O O . ARG A 1 95 ? 18.310 4.400 -1.808 1.00 97.88 95 ARG A O 1
ATOM 696 N N . ARG A 1 96 ? 16.517 3.156 -2.345 1.00 97.75 96 ARG A N 1
ATOM 697 C CA . ARG A 1 96 ? 17.222 1.869 -2.414 1.00 97.75 96 ARG A CA 1
ATOM 698 C C . ARG A 1 96 ? 18.086 1.734 -3.675 1.00 97.75 96 ARG A C 1
ATOM 700 O O . ARG A 1 96 ? 19.011 0.929 -3.666 1.00 97.75 96 ARG A O 1
ATOM 707 N N . GLY A 1 97 ? 17.810 2.511 -4.726 1.00 97.56 97 GLY A N 1
ATOM 708 C CA . GLY A 1 97 ? 18.518 2.496 -6.012 1.00 97.56 97 GLY A CA 1
ATOM 709 C C . GLY A 1 97 ? 17.733 1.866 -7.167 1.00 97.56 97 GLY A C 1
ATOM 710 O O . GLY A 1 97 ? 18.214 1.864 -8.300 1.00 97.56 97 GLY A O 1
ATOM 711 N N . ASN A 1 98 ? 16.523 1.362 -6.905 1.00 98.31 98 ASN A N 1
ATOM 712 C CA . ASN A 1 98 ? 15.672 0.754 -7.921 1.00 98.31 98 ASN A CA 1
ATOM 713 C C . ASN A 1 98 ? 15.130 1.810 -8.883 1.00 98.31 98 ASN A C 1
ATOM 715 O O . ASN A 1 98 ? 14.652 2.862 -8.463 1.00 98.31 98 ASN A O 1
ATOM 719 N N . VAL A 1 99 ? 15.096 1.481 -10.175 1.00 98.25 99 VAL A N 1
ATOM 720 C CA . VAL A 1 99 ? 14.339 2.269 -11.152 1.00 98.25 99 VAL A CA 1
ATOM 721 C C . VAL A 1 99 ? 12.871 1.865 -11.078 1.00 98.25 99 VAL A C 1
ATOM 723 O O . VAL A 1 99 ? 12.533 0.695 -11.259 1.00 98.25 99 VAL A O 1
ATOM 726 N N . VAL A 1 100 ? 11.977 2.828 -10.876 1.00 98.62 100 VAL A N 1
ATOM 727 C CA . VAL A 1 100 ? 10.533 2.587 -10.824 1.00 98.62 100 VAL A CA 1
ATOM 728 C C . VAL A 1 100 ? 9.865 3.175 -12.061 1.00 98.62 100 VAL A C 1
ATOM 730 O O . VAL A 1 100 ? 9.874 4.385 -12.283 1.00 98.62 100 VAL A O 1
ATOM 733 N N . ARG A 1 101 ? 9.245 2.307 -12.864 1.00 98.50 101 ARG A N 1
ATOM 734 C CA . ARG A 1 101 ? 8.372 2.676 -13.982 1.00 98.50 101 ARG A CA 1
ATOM 735 C C . ARG A 1 101 ? 6.954 2.895 -13.462 1.00 98.50 101 ARG A C 1
ATOM 737 O O . ARG A 1 101 ? 6.184 1.955 -13.267 1.00 98.50 101 ARG A O 1
ATOM 744 N N . MET A 1 102 ? 6.630 4.156 -13.209 1.00 98.50 102 MET A N 1
ATOM 745 C CA . MET A 1 102 ? 5.380 4.611 -12.616 1.00 98.50 102 MET A CA 1
ATOM 746 C C . MET A 1 102 ? 4.290 4.760 -13.679 1.00 98.50 102 MET A C 1
ATOM 748 O O . MET A 1 102 ? 4.287 5.743 -14.423 1.00 98.50 102 MET A O 1
ATOM 752 N N . LEU A 1 103 ? 3.312 3.849 -13.693 1.00 97.94 103 LEU A N 1
ATOM 753 C CA . LEU A 1 103 ? 2.139 3.993 -14.554 1.00 97.94 103 LEU A CA 1
ATOM 754 C C . LEU A 1 103 ? 1.225 5.099 -14.014 1.00 97.94 103 LEU A C 1
ATOM 756 O O . LEU A 1 103 ? 0.517 4.901 -13.022 1.00 97.94 103 LEU A O 1
ATOM 760 N N . SER A 1 104 ? 1.235 6.258 -14.670 1.00 96.12 104 SER A N 1
ATOM 761 C CA . SER A 1 104 ? 0.416 7.417 -14.309 1.00 96.12 104 SER A CA 1
ATOM 762 C C . SER A 1 104 ? -0.028 8.191 -15.546 1.00 96.12 104 SER A C 1
ATOM 764 O O . SER A 1 104 ? 0.780 8.550 -16.401 1.00 96.12 104 SER A O 1
ATOM 766 N N . ASN A 1 105 ? -1.318 8.529 -15.581 1.00 93.50 105 ASN A N 1
ATOM 767 C CA . ASN A 1 105 ? -1.900 9.423 -16.587 1.00 93.50 105 ASN A CA 1
ATOM 768 C C . ASN A 1 105 ? -1.945 10.888 -16.123 1.00 93.50 105 ASN A C 1
ATOM 770 O O . ASN A 1 105 ? -2.480 11.732 -16.833 1.00 93.50 105 ASN A O 1
ATOM 774 N N . CYS A 1 106 ? -1.437 11.187 -14.924 1.00 95.06 106 CYS A N 1
ATOM 775 C CA . CYS A 1 106 ? -1.416 12.531 -14.359 1.00 95.06 106 CYS A CA 1
ATOM 776 C C . CYS A 1 106 ? 0.029 13.019 -14.265 1.00 95.06 106 CYS A C 1
ATOM 778 O O . CYS A 1 106 ? 0.822 12.497 -13.474 1.00 95.06 106 CYS A O 1
ATOM 780 N N . ASP A 1 107 ? 0.350 14.003 -15.102 1.00 95.12 107 ASP A N 1
ATOM 781 C CA . ASP A 1 107 ? 1.679 14.595 -15.205 1.00 95.12 107 ASP A CA 1
ATOM 782 C C . ASP A 1 107 ? 2.076 15.289 -13.893 1.00 95.12 107 ASP A C 1
ATOM 784 O O . ASP A 1 107 ? 3.171 15.040 -13.391 1.00 95.12 107 ASP A O 1
ATOM 788 N N . ASP A 1 108 ? 1.163 16.054 -13.293 1.00 97.25 108 ASP A N 1
ATOM 789 C CA . ASP A 1 108 ? 1.412 16.809 -12.060 1.00 97.25 108 ASP A CA 1
ATOM 790 C C . ASP A 1 108 ? 1.745 15.884 -10.886 1.00 97.25 108 ASP A C 1
ATOM 792 O O . ASP A 1 108 ? 2.820 15.992 -10.303 1.00 97.25 108 ASP A O 1
ATOM 796 N N . ARG A 1 109 ? 0.906 14.871 -10.627 1.00 96.06 109 ARG A N 1
ATOM 797 C CA . ARG A 1 109 ? 1.145 13.896 -9.546 1.00 96.06 109 ARG A CA 1
ATOM 798 C C . ARG A 1 109 ? 2.442 13.113 -9.723 1.00 96.06 109 ARG A C 1
ATOM 800 O O . ARG A 1 109 ? 3.073 12.739 -8.741 1.00 96.06 109 ARG A O 1
ATOM 807 N N . PHE A 1 110 ? 2.833 12.816 -10.963 1.00 98.06 110 PHE A N 1
ATOM 808 C CA . PHE A 1 110 ? 4.129 12.190 -11.222 1.00 98.06 110 PHE A CA 1
ATOM 809 C C . PHE A 1 110 ? 5.278 13.156 -10.904 1.00 98.06 110 PHE A C 1
ATOM 811 O O . PHE A 1 110 ? 6.228 12.774 -10.225 1.00 98.06 110 PHE A O 1
ATOM 818 N N . ASN A 1 111 ? 5.186 14.401 -11.377 1.00 97.94 111 ASN A N 1
ATOM 819 C CA . ASN A 1 111 ? 6.222 15.409 -11.180 1.00 97.94 111 ASN A CA 1
ATOM 820 C C . ASN A 1 111 ? 6.405 15.780 -9.702 1.00 97.94 111 ASN A C 1
ATOM 822 O O . ASN A 1 111 ? 7.543 15.972 -9.283 1.00 97.94 111 ASN A O 1
ATOM 826 N N . GLU A 1 112 ? 5.326 15.820 -8.918 1.00 97.88 112 GLU A N 1
ATOM 827 C CA . GLU A 1 112 ? 5.363 16.017 -7.463 1.00 97.88 112 GLU A CA 1
ATOM 828 C C . GLU A 1 112 ? 6.208 14.936 -6.773 1.00 97.88 112 GLU A C 1
ATOM 830 O O . GLU A 1 112 ? 7.179 15.251 -6.088 1.00 97.88 112 GLU A O 1
ATOM 835 N N . ILE A 1 113 ? 5.911 13.656 -7.026 1.00 98.31 113 ILE A N 1
ATOM 836 C CA . ILE A 1 113 ? 6.647 12.525 -6.430 1.00 98.31 113 ILE A CA 1
ATOM 837 C C . ILE A 1 113 ? 8.101 12.512 -6.909 1.00 98.31 113 ILE A C 1
ATOM 839 O O . ILE A 1 113 ? 9.028 12.274 -6.136 1.00 98.31 113 ILE A O 1
ATOM 843 N N . ARG A 1 114 ? 8.320 12.806 -8.193 1.00 97.88 114 ARG A N 1
ATOM 844 C CA . ARG A 1 114 ? 9.658 12.904 -8.774 1.00 97.88 114 ARG A CA 1
ATOM 845 C C . ARG A 1 114 ? 10.484 14.029 -8.137 1.00 97.88 114 ARG A C 1
ATOM 847 O O . ARG A 1 114 ? 11.681 13.844 -7.926 1.00 97.88 114 ARG A O 1
ATOM 854 N N . SER A 1 115 ? 9.865 15.170 -7.833 1.00 97.94 115 SER A N 1
ATOM 855 C CA . SER A 1 115 ? 10.512 16.276 -7.118 1.00 97.94 115 SER A CA 1
ATOM 856 C C . SER A 1 115 ? 10.864 15.879 -5.687 1.00 97.94 115 SER A C 1
ATOM 858 O O . SER A 1 115 ? 11.941 16.212 -5.199 1.00 97.94 115 SER A O 1
ATOM 860 N N . GLU A 1 116 ? 9.976 15.146 -5.020 1.00 98.06 116 GLU A N 1
ATOM 861 C CA . GLU A 1 116 ? 10.188 14.684 -3.652 1.00 98.06 116 GLU A CA 1
ATOM 862 C C . GLU A 1 116 ? 11.342 13.675 -3.524 1.00 98.06 116 GLU A C 1
ATOM 864 O O . GLU A 1 116 ? 12.054 13.665 -2.521 1.00 98.06 116 GLU A O 1
ATOM 869 N N . ALA A 1 117 ? 11.589 12.868 -4.559 1.00 97.69 117 ALA A N 1
ATOM 870 C CA . ALA A 1 117 ? 12.703 11.919 -4.583 1.00 97.69 117 ALA A CA 1
ATOM 871 C C . ALA A 1 117 ? 14.097 12.582 -4.513 1.00 97.69 117 ALA A C 1
ATOM 873 O O . ALA A 1 117 ? 15.089 11.885 -4.272 1.00 97.69 117 ALA A O 1
ATOM 874 N N . GLY A 1 118 ? 14.190 13.903 -4.719 1.00 96.50 118 GLY A N 1
ATOM 875 C CA . GLY A 1 118 ? 15.418 14.685 -4.584 1.00 96.50 118 GLY A CA 1
ATOM 876 C C . GLY A 1 118 ? 16.563 14.127 -5.443 1.00 96.50 118 GLY A C 1
ATOM 877 O O . GLY A 1 118 ? 16.411 14.045 -6.661 1.00 96.50 118 GLY A O 1
ATOM 878 N N . PRO A 1 119 ? 17.701 13.708 -4.856 1.00 96.94 119 PRO A N 1
ATOM 879 C CA . PRO A 1 119 ? 18.838 13.187 -5.621 1.00 96.94 119 PRO A CA 1
ATOM 880 C C . PRO A 1 119 ? 18.517 11.903 -6.404 1.00 96.94 119 PRO A C 1
ATOM 882 O O . PRO A 1 119 ? 19.216 11.587 -7.359 1.00 96.94 119 PRO A O 1
ATOM 885 N N . ASN A 1 120 ? 17.453 11.179 -6.040 1.00 97.44 120 ASN A N 1
ATOM 886 C CA . ASN A 1 120 ? 17.059 9.931 -6.699 1.00 97.44 120 ASN A CA 1
ATOM 887 C C . ASN A 1 120 ? 16.014 10.144 -7.806 1.00 97.44 120 ASN A C 1
ATOM 889 O O . ASN A 1 120 ? 15.414 9.181 -8.279 1.00 97.44 120 ASN A O 1
ATOM 893 N N . THR A 1 121 ? 15.765 11.387 -8.221 1.00 97.00 121 THR A N 1
ATOM 894 C CA . THR A 1 121 ? 14.712 11.750 -9.181 1.00 97.00 121 THR A CA 1
ATOM 895 C C . THR A 1 121 ? 14.775 10.967 -10.503 1.00 97.00 121 THR A C 1
ATOM 897 O O . THR A 1 121 ? 13.742 10.535 -11.014 1.00 97.00 121 THR A O 1
ATOM 900 N N . ASP A 1 122 ? 15.982 10.676 -11.000 1.00 96.88 122 ASP A N 1
ATOM 901 C CA . ASP A 1 122 ? 16.207 9.971 -12.272 1.00 96.88 122 ASP A CA 1
ATOM 902 C C . ASP A 1 122 ? 15.835 8.481 -12.227 1.00 96.88 122 ASP A C 1
ATOM 904 O O . ASP A 1 122 ? 15.655 7.836 -13.265 1.00 96.88 122 ASP A O 1
ATOM 908 N N . THR A 1 123 ? 15.681 7.921 -11.024 1.00 97.88 123 THR A N 1
ATOM 909 C CA . THR A 1 123 ? 15.211 6.542 -10.840 1.00 97.88 123 THR A CA 1
ATOM 910 C C . THR A 1 123 ? 13.704 6.412 -11.071 1.00 97.88 123 THR A C 1
ATOM 912 O O . THR A 1 123 ? 13.213 5.317 -11.340 1.00 97.88 123 THR A O 1
ATOM 915 N N . LEU A 1 124 ? 12.953 7.518 -11.034 1.00 98.50 124 LEU A N 1
ATOM 916 C CA . LEU A 1 124 ? 11.508 7.527 -11.241 1.00 98.50 124 LEU A CA 1
ATOM 917 C C . LEU A 1 124 ? 11.178 7.876 -12.695 1.00 98.50 124 LEU A C 1
ATOM 919 O O . LEU A 1 124 ? 11.263 9.024 -13.131 1.00 98.50 124 LEU A O 1
ATOM 923 N N . LYS A 1 125 ? 10.754 6.867 -13.458 1.00 97.94 125 LYS A N 1
ATOM 924 C CA . LYS A 1 125 ? 10.384 6.997 -14.873 1.00 97.94 125 LYS A CA 1
ATOM 925 C C . LYS A 1 125 ? 8.870 6.917 -15.013 1.00 97.94 125 LYS A C 1
ATOM 927 O O . LYS A 1 125 ? 8.255 5.963 -14.543 1.00 97.94 125 LYS A O 1
ATOM 932 N N . ARG A 1 126 ? 8.243 7.877 -15.693 1.00 97.50 126 ARG A N 1
ATOM 933 C CA . ARG A 1 126 ? 6.805 7.790 -15.985 1.00 97.50 126 ARG A CA 1
ATOM 934 C C . ARG A 1 126 ? 6.548 6.833 -17.140 1.00 97.50 126 ARG A C 1
ATOM 936 O O . ARG A 1 126 ? 7.237 6.900 -18.152 1.00 97.50 126 ARG A O 1
ATOM 943 N N . THR A 1 127 ? 5.493 6.041 -17.021 1.00 96.94 127 THR A N 1
ATOM 944 C CA . THR A 1 127 ? 4.891 5.278 -18.116 1.00 96.94 127 THR A CA 1
ATOM 945 C C . THR A 1 127 ? 3.411 5.638 -18.237 1.00 96.94 127 THR A C 1
ATOM 947 O O . THR A 1 127 ? 2.765 6.014 -17.255 1.00 96.94 127 THR A O 1
ATOM 950 N N . ARG A 1 128 ? 2.863 5.571 -19.453 1.00 95.56 128 ARG A N 1
ATOM 951 C CA . ARG A 1 128 ? 1.442 5.860 -19.739 1.00 95.56 128 ARG A CA 1
ATOM 952 C C . ARG A 1 128 ? 0.667 4.617 -20.163 1.00 95.56 128 ARG A C 1
ATOM 954 O O . ARG A 1 128 ? -0.558 4.644 -20.242 1.00 95.56 128 ARG A O 1
ATOM 961 N N . SER A 1 129 ? 1.371 3.524 -20.432 1.00 95.38 129 SER A N 1
ATOM 962 C CA . SER A 1 129 ? 0.775 2.267 -20.861 1.00 95.38 129 SER A CA 1
ATOM 963 C C . SER A 1 129 ? 1.510 1.053 -20.302 1.00 95.38 129 SER A C 1
ATOM 965 O O . SER A 1 129 ? 2.682 1.120 -19.930 1.00 95.38 129 SER A O 1
ATOM 967 N N . TYR A 1 130 ? 0.827 -0.090 -20.305 1.00 95.94 130 TYR A N 1
ATOM 968 C CA . TYR A 1 130 ? 1.421 -1.370 -19.929 1.00 95.94 130 TYR A CA 1
ATOM 969 C C . TYR A 1 130 ? 2.487 -1.860 -20.921 1.00 95.94 130 TYR A C 1
ATOM 971 O O . TYR A 1 130 ? 3.327 -2.658 -20.539 1.00 95.94 130 TYR A O 1
ATOM 979 N N . TYR A 1 131 ? 2.522 -1.379 -22.171 1.00 93.62 131 TYR A N 1
ATOM 980 C CA . TYR A 1 131 ? 3.563 -1.761 -23.146 1.00 93.62 131 TYR A CA 1
ATOM 981 C C . TYR A 1 131 ? 4.962 -1.283 -22.742 1.00 93.62 131 TYR A C 1
ATOM 983 O O . TYR A 1 131 ? 5.975 -1.917 -23.047 1.00 93.62 131 TYR A O 1
ATOM 991 N N . GLU A 1 132 ? 5.018 -0.178 -22.003 1.00 94.12 132 GLU A N 1
ATOM 992 C CA . GLU A 1 132 ? 6.254 0.400 -21.483 1.00 94.12 132 GLU A CA 1
ATOM 993 C C . GLU A 1 132 ? 6.800 -0.382 -20.276 1.00 94.12 132 GLU A C 1
ATOM 995 O O . GLU A 1 132 ? 7.759 0.051 -19.642 1.00 94.12 132 GLU A O 1
ATOM 1000 N N . SER A 1 133 ? 6.232 -1.546 -19.949 1.00 92.88 133 SER A N 1
ATOM 1001 C CA . SER A 1 133 ? 6.777 -2.480 -18.960 1.00 92.88 133 SER A CA 1
ATOM 1002 C C . SER A 1 133 ? 7.858 -3.410 -19.508 1.00 92.88 133 SER A C 1
ATOM 1004 O O . SER A 1 133 ? 8.446 -4.179 -18.751 1.00 92.88 133 SER A O 1
ATOM 1006 N N . THR A 1 134 ? 8.123 -3.366 -20.818 1.00 89.75 134 THR A N 1
ATOM 1007 C CA . THR A 1 134 ? 9.057 -4.284 -21.482 1.00 89.75 134 THR A CA 1
ATOM 1008 C C . THR A 1 134 ? 10.402 -4.332 -20.747 1.00 89.75 134 THR A C 1
ATOM 1010 O O . THR A 1 134 ? 11.046 -3.297 -20.544 1.00 89.75 134 THR A O 1
ATOM 1013 N N . GLY A 1 135 ? 10.812 -5.541 -20.349 1.00 88.75 135 GLY A N 1
ATOM 1014 C CA . GLY A 1 135 ? 12.045 -5.811 -19.602 1.00 88.75 135 GLY A CA 1
ATOM 1015 C C . GLY A 1 135 ? 11.897 -5.847 -18.074 1.00 88.75 135 GLY A C 1
ATOM 1016 O O . GLY A 1 135 ? 12.793 -6.367 -17.410 1.00 88.75 135 GLY A O 1
ATOM 1017 N N . CYS A 1 136 ? 10.786 -5.368 -17.504 1.00 94.25 136 CYS A N 1
ATOM 1018 C CA . CYS A 1 136 ? 10.533 -5.454 -16.065 1.00 94.25 136 CYS A CA 1
ATOM 1019 C C . CYS A 1 136 ? 10.243 -6.901 -15.646 1.00 94.25 136 CYS A C 1
ATOM 1021 O O . CYS A 1 136 ? 9.333 -7.550 -16.166 1.00 94.25 136 CYS A O 1
ATOM 1023 N N . LYS A 1 137 ? 11.010 -7.394 -14.669 1.00 93.19 137 LYS A N 1
ATOM 1024 C CA . LYS A 1 137 ? 10.839 -8.736 -14.088 1.00 93.19 137 LYS A CA 1
ATOM 1025 C C . LYS A 1 137 ? 9.899 -8.740 -12.884 1.00 93.19 137 LYS A C 1
ATOM 1027 O O . LYS A 1 137 ? 9.290 -9.773 -12.606 1.00 93.19 137 LYS A O 1
ATOM 1032 N N . THR A 1 138 ? 9.751 -7.580 -12.245 1.00 97.25 138 THR A N 1
ATOM 1033 C CA . THR A 1 138 ? 8.960 -7.388 -11.030 1.00 97.25 138 THR A CA 1
ATOM 1034 C C . THR A 1 138 ? 7.890 -6.330 -11.241 1.00 97.25 138 THR A C 1
ATOM 1036 O O . THR A 1 138 ? 8.147 -5.251 -11.785 1.00 97.25 138 THR A O 1
ATOM 1039 N N . TRP A 1 139 ? 6.686 -6.659 -10.790 1.00 98.00 139 TRP A N 1
ATOM 1040 C CA . TRP A 1 139 ? 5.487 -5.851 -10.917 1.00 98.00 139 TRP A CA 1
ATOM 1041 C C . TRP A 1 139 ? 4.891 -5.589 -9.543 1.00 98.00 139 TRP A C 1
ATOM 1043 O O . TRP A 1 139 ? 4.668 -6.517 -8.771 1.00 98.00 139 TRP A O 1
ATOM 1053 N N . VAL A 1 140 ? 4.599 -4.324 -9.259 1.00 98.38 140 VAL A N 1
ATOM 1054 C CA . VAL A 1 140 ? 3.886 -3.910 -8.052 1.00 98.38 140 VAL A CA 1
ATOM 1055 C C . VAL A 1 140 ? 2.499 -3.431 -8.449 1.00 98.38 140 VAL A C 1
ATOM 1057 O O . VAL A 1 140 ? 2.350 -2.441 -9.173 1.00 98.38 140 VAL A O 1
ATOM 1060 N N . LEU A 1 141 ? 1.474 -4.138 -7.985 1.00 97.81 141 LEU A N 1
ATOM 1061 C CA . LEU A 1 141 ? 0.087 -3.839 -8.314 1.00 97.81 141 LEU A CA 1
ATOM 1062 C C . LEU A 1 141 ? -0.568 -3.083 -7.157 1.00 97.81 141 LEU A C 1
ATOM 1064 O O . LEU A 1 141 ? -1.109 -3.670 -6.229 1.00 97.81 141 LEU A O 1
ATOM 1068 N N . GLY A 1 142 ? -0.508 -1.750 -7.217 1.00 96.00 142 GLY A N 1
ATOM 1069 C CA . GLY A 1 142 ? -1.204 -0.858 -6.283 1.00 96.00 142 GLY A CA 1
ATOM 1070 C C . GLY A 1 142 ? -2.579 -0.395 -6.762 1.00 96.00 142 GLY A C 1
ATOM 1071 O O . GLY A 1 142 ? -3.296 0.315 -6.057 1.00 96.00 142 GLY A O 1
ATOM 1072 N N . LYS A 1 143 ? -2.943 -0.756 -7.992 1.00 93.56 143 LYS A N 1
ATOM 1073 C CA . LYS A 1 143 ? -4.260 -0.551 -8.595 1.00 93.56 143 LYS A CA 1
ATOM 1074 C C . LYS A 1 143 ? -4.605 -1.780 -9.424 1.00 93.56 143 LYS A C 1
ATOM 1076 O O . LYS A 1 143 ? -3.735 -2.294 -10.129 1.00 93.56 143 LYS A O 1
ATOM 1081 N N . GLN A 1 144 ? -5.876 -2.181 -9.384 1.00 91.25 144 GLN A N 1
ATOM 1082 C CA . GLN A 1 144 ? -6.375 -3.315 -10.153 1.00 91.25 144 GLN A CA 1
ATOM 1083 C C . GLN A 1 144 ? -5.979 -3.192 -11.632 1.00 91.25 144 GLN A C 1
ATOM 1085 O O . GLN A 1 144 ? -6.160 -2.143 -12.261 1.00 91.25 144 GLN A O 1
ATOM 1090 N N . MET A 1 145 ? -5.445 -4.286 -12.166 1.00 94.31 145 MET A N 1
ATOM 1091 C CA . MET A 1 145 ? -5.112 -4.455 -13.573 1.00 94.31 145 MET A CA 1
ATOM 1092 C C . MET A 1 145 ? -6.058 -5.509 -14.168 1.00 94.31 145 MET A C 1
ATOM 1094 O O . MET A 1 145 ? -6.235 -6.559 -13.550 1.00 94.31 145 MET A O 1
ATOM 1098 N N . PRO A 1 146 ? -6.697 -5.256 -15.325 1.00 94.81 146 PRO A N 1
ATOM 1099 C CA . PRO A 1 146 ? -7.575 -6.243 -15.953 1.00 94.81 146 PRO A CA 1
ATOM 1100 C C . PRO A 1 146 ? -6.833 -7.548 -16.269 1.00 94.81 146 PRO A C 1
ATOM 1102 O O . PRO A 1 146 ? -5.684 -7.503 -16.707 1.00 94.81 146 PRO A O 1
ATOM 1105 N N . GLU A 1 147 ? -7.493 -8.703 -16.129 1.00 96.00 147 GLU A N 1
ATOM 1106 C CA . GLU A 1 147 ? -6.867 -10.014 -16.386 1.00 96.00 147 GLU A CA 1
ATOM 1107 C C . GLU A 1 147 ? -6.245 -10.108 -17.786 1.00 96.00 147 GLU A C 1
ATOM 1109 O O . GLU A 1 147 ? -5.132 -10.606 -17.940 1.00 96.00 147 GLU A O 1
ATOM 1114 N N . ALA A 1 148 ? -6.936 -9.583 -18.804 1.00 96.31 148 ALA A N 1
ATOM 1115 C CA . ALA A 1 148 ? -6.442 -9.562 -20.179 1.00 96.31 148 ALA A CA 1
ATOM 1116 C C . ALA A 1 148 ? -5.132 -8.770 -20.316 1.00 96.31 148 ALA A C 1
ATOM 1118 O O . ALA A 1 148 ? -4.240 -9.183 -21.052 1.00 96.31 148 ALA A O 1
ATOM 1119 N N . GLU A 1 149 ? -4.992 -7.666 -19.579 1.00 96.50 149 GLU A N 1
ATOM 1120 C CA . GLU A 1 149 ? -3.769 -6.866 -19.573 1.00 96.50 149 GLU A CA 1
ATOM 1121 C C . GLU A 1 149 ? -2.656 -7.587 -18.807 1.00 96.50 149 GLU A C 1
ATOM 1123 O O . GLU A 1 149 ? -1.523 -7.619 -19.281 1.00 96.50 149 GLU A O 1
ATOM 1128 N N . ILE A 1 150 ? -2.970 -8.224 -17.668 1.00 96.44 150 ILE A N 1
ATOM 1129 C CA . ILE A 1 150 ? -2.004 -9.040 -16.911 1.00 96.44 150 ILE A CA 1
ATOM 1130 C C . ILE A 1 150 ? -1.420 -10.128 -17.817 1.00 96.44 150 ILE A C 1
ATOM 1132 O O . ILE A 1 150 ? -0.207 -10.206 -17.982 1.00 96.44 150 ILE A O 1
ATOM 1136 N N . LEU A 1 151 ? -2.283 -10.927 -18.451 1.00 95.50 151 LEU A N 1
ATOM 1137 C CA . LEU A 1 151 ? -1.883 -12.040 -19.320 1.00 95.50 151 LEU A CA 1
ATOM 1138 C C . LEU A 1 151 ? -1.103 -11.597 -20.561 1.00 95.50 151 LEU A C 1
ATOM 1140 O O . LEU A 1 151 ? -0.322 -12.372 -21.107 1.00 95.50 151 LEU A O 1
ATOM 1144 N N . LYS A 1 152 ? -1.345 -10.373 -21.027 1.00 96.12 152 LYS A N 1
ATOM 1145 C CA . LYS A 1 152 ? -0.713 -9.818 -22.220 1.00 96.12 152 LYS A CA 1
ATOM 1146 C C . LYS A 1 152 ? 0.645 -9.186 -21.933 1.00 96.12 152 LYS A C 1
ATOM 1148 O O . LYS A 1 152 ? 1.527 -9.258 -22.785 1.00 96.12 152 LYS A O 1
ATOM 1153 N N . HIS A 1 153 ? 0.802 -8.540 -20.779 1.00 96.62 153 HIS A N 1
ATOM 1154 C CA . HIS A 1 153 ? 1.949 -7.674 -20.502 1.00 96.62 153 HIS A CA 1
ATOM 1155 C C . HIS A 1 153 ? 2.907 -8.205 -19.445 1.00 96.62 153 HIS A C 1
ATOM 1157 O O . HIS A 1 153 ? 4.075 -7.821 -19.475 1.00 96.62 153 HIS A O 1
ATOM 1163 N N . ILE A 1 154 ? 2.448 -9.055 -18.524 1.00 96.19 154 ILE A N 1
ATOM 1164 C CA . ILE A 1 154 ? 3.301 -9.618 -17.480 1.00 96.19 154 ILE A CA 1
ATOM 1165 C C . ILE A 1 154 ? 3.859 -10.958 -17.978 1.00 96.19 154 ILE A C 1
ATOM 1167 O O . ILE A 1 154 ? 3.086 -11.889 -18.215 1.00 96.19 154 ILE A O 1
ATOM 1171 N N . PRO A 1 155 ? 5.187 -11.092 -18.155 1.00 93.81 155 PRO A N 1
ATOM 1172 C CA . PRO A 1 155 ? 5.784 -12.363 -18.542 1.00 93.81 155 PRO A CA 1
ATOM 1173 C C . PRO A 1 155 ? 5.486 -13.474 -17.528 1.00 93.81 155 PRO A C 1
ATOM 1175 O O . PRO A 1 155 ? 5.459 -13.253 -16.317 1.00 93.81 155 PRO A O 1
ATOM 1178 N N . PHE A 1 156 ? 5.298 -14.700 -18.019 1.00 91.00 156 PHE A N 1
ATOM 1179 C CA . PHE A 1 156 ? 5.138 -15.872 -17.156 1.00 91.00 156 PHE A CA 1
ATOM 1180 C C . PHE A 1 156 ? 6.330 -16.007 -16.196 1.00 91.00 156 PHE A C 1
ATOM 1182 O O . PHE A 1 156 ? 7.481 -15.854 -16.607 1.00 91.00 156 PHE A O 1
ATOM 1189 N N . GLY A 1 157 ? 6.058 -16.314 -14.926 1.00 87.25 157 GLY A N 1
ATOM 1190 C CA . GLY A 1 157 ? 7.096 -16.446 -13.901 1.00 87.25 157 GLY A CA 1
ATOM 1191 C C . GLY A 1 157 ? 7.676 -15.127 -13.374 1.00 87.25 157 GLY A C 1
ATOM 1192 O O . GLY A 1 157 ? 8.543 -15.177 -12.505 1.00 87.25 157 GLY A O 1
ATOM 1193 N N . SER A 1 158 ? 7.204 -13.961 -13.838 1.00 94.62 158 SER A N 1
ATOM 1194 C CA . SER A 1 158 ? 7.509 -12.674 -13.196 1.00 94.62 158 SER A CA 1
ATOM 1195 C C . SER A 1 158 ? 7.088 -12.654 -11.725 1.00 94.62 158 SER A C 1
ATOM 1197 O O . SER A 1 158 ? 6.184 -13.383 -11.308 1.00 94.62 158 SER A O 1
ATOM 1199 N N . VAL A 1 159 ? 7.729 -11.780 -10.948 1.00 96.06 159 VAL A N 1
ATOM 1200 C CA . VAL A 1 159 ? 7.317 -11.483 -9.574 1.00 96.06 159 VAL A CA 1
ATOM 1201 C C . VAL A 1 159 ? 6.177 -10.472 -9.616 1.00 96.06 159 VAL A C 1
ATOM 1203 O O . VAL A 1 159 ? 6.307 -9.420 -10.244 1.00 96.06 159 VAL A O 1
ATOM 1206 N N . ILE A 1 160 ? 5.074 -10.777 -8.937 1.00 96.75 160 ILE A N 1
ATOM 1207 C CA . ILE A 1 160 ? 3.961 -9.851 -8.721 1.00 96.75 160 ILE A CA 1
ATOM 1208 C C . ILE A 1 160 ? 3.810 -9.643 -7.219 1.00 96.75 160 ILE A C 1
ATOM 1210 O O . ILE A 1 160 ? 3.494 -10.586 -6.504 1.00 96.75 160 ILE A O 1
ATOM 1214 N N . VAL A 1 161 ? 3.984 -8.407 -6.758 1.00 96.81 161 VAL A N 1
ATOM 1215 C CA . VAL A 1 161 ? 3.619 -7.989 -5.401 1.00 96.81 161 VAL A CA 1
ATOM 1216 C C . VAL A 1 161 ? 2.326 -7.185 -5.491 1.00 96.81 161 VAL A C 1
ATOM 1218 O O . VAL A 1 161 ? 2.319 -6.055 -5.984 1.00 96.81 161 VAL A O 1
ATOM 1221 N N . ASP A 1 162 ? 1.220 -7.780 -5.059 1.00 95.62 162 ASP A N 1
ATOM 1222 C CA . ASP A 1 162 ? -0.118 -7.199 -5.156 1.00 95.62 162 ASP A CA 1
ATOM 1223 C C . ASP A 1 162 ? -0.613 -6.712 -3.793 1.00 95.62 162 ASP A C 1
ATOM 1225 O O . ASP A 1 162 ? -0.605 -7.452 -2.813 1.00 95.62 162 ASP A O 1
ATOM 1229 N N . TYR A 1 163 ? -1.058 -5.460 -3.740 1.00 94.88 163 TYR A N 1
ATOM 1230 C CA . TYR A 1 163 ? -1.778 -4.894 -2.597 1.00 94.88 163 TYR A CA 1
ATOM 1231 C C . TYR A 1 163 ? -3.047 -4.144 -3.033 1.00 94.88 163 TYR A C 1
ATOM 1233 O O . TYR A 1 163 ? -3.656 -3.419 -2.241 1.00 94.88 163 TYR A O 1
ATOM 1241 N N . ALA A 1 164 ? -3.444 -4.277 -4.301 1.00 92.69 164 ALA A N 1
ATOM 1242 C CA . ALA A 1 164 ? -4.655 -3.675 -4.823 1.00 92.69 164 ALA A CA 1
ATOM 1243 C C . ALA A 1 164 ? -5.893 -4.350 -4.226 1.00 92.69 164 ALA A C 1
ATOM 1245 O O . ALA A 1 164 ? -5.903 -5.541 -3.943 1.00 92.69 164 ALA A O 1
ATOM 1246 N N . VAL A 1 165 ? -6.973 -3.583 -4.087 1.00 87.94 165 VAL A N 1
ATOM 1247 C CA . VAL A 1 165 ? -8.288 -4.126 -3.742 1.00 87.94 165 VAL A CA 1
ATOM 1248 C C . VAL A 1 165 ? -9.263 -3.749 -4.860 1.00 87.94 165 VAL A C 1
ATOM 1250 O O . VAL A 1 165 ? -9.451 -2.550 -5.101 1.00 87.94 165 VAL A O 1
ATOM 1253 N N . PRO A 1 166 ? -9.882 -4.730 -5.547 1.00 88.06 166 PRO A N 1
ATOM 1254 C CA . PRO A 1 166 ? -9.693 -6.182 -5.394 1.00 88.06 166 PRO A CA 1
ATOM 1255 C C . PRO A 1 166 ? -8.337 -6.690 -5.938 1.00 88.06 166 PRO A C 1
ATOM 1257 O O . PRO A 1 166 ? -7.749 -6.061 -6.821 1.00 88.06 166 PRO A O 1
ATOM 1260 N N . HIS A 1 167 ? -7.892 -7.841 -5.419 1.00 90.19 167 HIS A N 1
ATOM 1261 C CA . HIS A 1 167 ? -6.646 -8.530 -5.783 1.00 90.19 167 HIS A CA 1
ATOM 1262 C C . HIS A 1 167 ? -6.699 -9.221 -7.157 1.00 90.19 167 HIS A C 1
ATOM 1264 O O . HIS A 1 167 ? -7.773 -9.422 -7.736 1.00 90.19 167 HIS A O 1
ATOM 1270 N N . VAL A 1 168 ? -5.533 -9.645 -7.658 1.00 92.94 168 VAL A N 1
ATOM 1271 C CA . VAL A 1 168 ? -5.422 -10.540 -8.818 1.00 92.94 168 VAL A CA 1
ATOM 1272 C C . VAL A 1 168 ? -6.125 -11.874 -8.520 1.00 92.94 168 VAL A C 1
ATOM 1274 O O . VAL A 1 168 ? -5.816 -12.527 -7.521 1.00 92.94 168 VAL A O 1
ATOM 1277 N N . PRO A 1 169 ? -7.039 -12.334 -9.392 1.00 92.38 169 PRO A N 1
ATOM 1278 C CA . PRO A 1 169 ? -7.733 -13.604 -9.200 1.00 92.38 169 PRO A CA 1
ATOM 1279 C C . PRO A 1 169 ? -6.785 -14.808 -9.139 1.00 92.38 169 PRO A C 1
ATOM 1281 O O . PRO A 1 169 ? -5.816 -14.895 -9.900 1.00 92.38 169 PRO A O 1
ATOM 1284 N N . ALA A 1 170 ? -7.098 -15.782 -8.281 1.00 90.81 170 ALA A N 1
ATOM 1285 C CA . ALA A 1 170 ? -6.234 -16.936 -8.013 1.00 90.81 170 ALA A CA 1
ATOM 1286 C C . ALA A 1 170 ? -5.870 -17.747 -9.276 1.00 90.81 170 ALA A C 1
ATOM 1288 O O . ALA A 1 170 ? -4.728 -18.189 -9.425 1.00 90.81 170 ALA A O 1
ATOM 1289 N N . HIS A 1 171 ? -6.802 -17.895 -10.231 1.00 92.94 171 HIS A N 1
ATOM 1290 C CA . HIS A 1 171 ? -6.559 -18.624 -11.487 1.00 92.94 171 HIS A CA 1
ATOM 1291 C C . HIS A 1 171 ? -5.543 -17.933 -12.408 1.00 92.94 171 HIS A C 1
ATOM 1293 O O . HIS A 1 171 ? -4.945 -18.595 -13.264 1.00 92.94 171 HIS A O 1
ATOM 1299 N N . ILE A 1 172 ? -5.334 -16.627 -12.225 1.00 94.81 172 ILE A N 1
ATOM 1300 C CA . ILE A 1 172 ? -4.295 -15.838 -12.891 1.00 94.81 172 ILE A CA 1
ATOM 1301 C C . ILE A 1 172 ? -3.007 -15.847 -12.067 1.00 94.81 172 ILE A C 1
ATOM 1303 O O . ILE A 1 172 ? -1.941 -16.109 -12.625 1.00 94.81 172 ILE A O 1
ATOM 1307 N N . ALA A 1 173 ? -3.105 -15.611 -10.755 1.00 92.25 173 ALA A N 1
ATOM 1308 C CA . ALA A 1 173 ? -1.970 -15.496 -9.838 1.00 92.25 173 ALA A CA 1
ATOM 1309 C C . ALA A 1 173 ? -1.027 -16.713 -9.881 1.00 92.25 173 ALA A C 1
ATOM 1311 O O . ALA A 1 173 ? 0.188 -16.541 -9.901 1.00 92.25 173 ALA A O 1
ATOM 1312 N N . GLN A 1 174 ? -1.569 -17.930 -10.022 1.00 91.56 174 GLN A N 1
ATOM 1313 C CA . GLN A 1 174 ? -0.799 -19.185 -10.113 1.00 91.56 174 GLN A CA 1
ATOM 1314 C C . GLN A 1 174 ? 0.224 -19.258 -11.272 1.00 91.56 174 GLN A C 1
ATOM 1316 O O . GLN A 1 174 ? 1.034 -20.181 -11.325 1.00 91.56 174 GLN A O 1
ATOM 1321 N N . ARG A 1 175 ? 0.186 -18.322 -12.234 1.00 92.12 175 ARG A N 1
ATOM 1322 C CA . ARG A 1 175 ? 1.145 -18.233 -13.356 1.00 92.12 175 ARG A CA 1
ATOM 1323 C C . ARG A 1 175 ? 2.437 -17.489 -13.002 1.00 92.12 175 ARG A C 1
ATOM 1325 O O . ARG A 1 175 ? 3.370 -17.465 -13.806 1.00 92.12 175 ARG A O 1
ATOM 1332 N N . TYR A 1 176 ? 2.476 -16.848 -11.842 1.00 93.62 176 TYR A N 1
ATOM 1333 C CA . TYR A 1 176 ? 3.517 -15.907 -11.448 1.00 93.62 176 TYR A CA 1
ATOM 1334 C C . TYR A 1 176 ? 4.078 -16.277 -10.082 1.00 93.62 176 TYR A C 1
ATOM 1336 O O . TYR A 1 176 ? 3.470 -17.045 -9.340 1.00 93.62 176 TYR A O 1
ATOM 1344 N N . CYS A 1 177 ? 5.226 -15.699 -9.734 1.00 93.81 177 CYS A N 1
ATOM 1345 C CA . CYS A 1 177 ? 5.640 -15.660 -8.341 1.00 93.81 177 CYS A CA 1
ATOM 1346 C C . CYS A 1 177 ? 4.828 -14.560 -7.652 1.00 93.81 177 CYS A C 1
ATOM 1348 O O . CYS A 1 177 ? 5.202 -13.387 -7.680 1.00 93.81 177 CYS A O 1
ATOM 1350 N N . TYR A 1 178 ? 3.642 -14.931 -7.176 1.00 93.75 178 TYR A N 1
ATOM 1351 C CA . TYR A 1 178 ? 2.642 -13.999 -6.674 1.00 93.75 178 TYR A CA 1
ATOM 1352 C C . TYR A 1 178 ? 2.730 -13.867 -5.155 1.00 93.75 178 TYR A C 1
ATOM 1354 O O . TYR A 1 178 ? 2.612 -14.855 -4.435 1.00 93.75 178 TYR A O 1
ATOM 1362 N N . ILE A 1 179 ? 2.870 -12.632 -4.681 1.00 93.31 179 ILE A N 1
ATOM 1363 C CA . ILE A 1 179 ? 2.856 -12.270 -3.268 1.00 93.31 179 ILE A CA 1
ATOM 1364 C C . ILE A 1 179 ? 1.686 -11.317 -3.033 1.00 93.31 179 ILE A C 1
ATOM 1366 O O . ILE A 1 179 ? 1.631 -10.239 -3.631 1.00 93.31 179 ILE A O 1
ATOM 1370 N N . ASN A 1 180 ? 0.778 -11.675 -2.122 1.00 92.69 180 ASN A N 1
ATOM 1371 C CA . ASN A 1 180 ? -0.167 -10.706 -1.571 1.00 92.69 180 ASN A CA 1
ATOM 1372 C C . ASN A 1 180 ? 0.569 -9.860 -0.523 1.00 92.69 180 ASN A C 1
ATOM 1374 O O . ASN A 1 180 ? 0.694 -10.249 0.635 1.00 92.69 180 ASN A O 1
ATOM 1378 N N . GLY A 1 181 ? 1.076 -8.700 -0.939 1.00 90.38 181 GLY A N 1
ATOM 1379 C CA . GLY A 1 181 ? 1.891 -7.817 -0.105 1.00 90.38 181 GLY A CA 1
ATOM 1380 C C . GLY A 1 181 ? 1.123 -7.130 1.028 1.00 90.38 181 GLY A C 1
ATOM 1381 O O . GLY A 1 181 ? 1.736 -6.437 1.834 1.00 90.38 181 GLY A O 1
ATOM 1382 N N . ALA A 1 182 ? -0.201 -7.302 1.098 1.00 88.69 182 ALA A N 1
ATOM 1383 C CA . ALA A 1 182 ? -1.047 -6.746 2.148 1.00 88.69 182 ALA A CA 1
ATOM 1384 C C . ALA A 1 182 ? -1.639 -7.805 3.094 1.00 88.69 182 ALA A C 1
ATOM 1386 O O . ALA A 1 182 ? -2.376 -7.422 4.002 1.00 88.69 182 ALA A O 1
ATOM 1387 N N . ALA A 1 183 ? -1.336 -9.094 2.918 1.00 92.50 183 ALA A N 1
ATOM 1388 C CA . ALA A 1 183 ? -1.843 -10.175 3.763 1.00 92.50 183 ALA A CA 1
ATOM 1389 C C . ALA A 1 183 ? -0.760 -10.646 4.744 1.00 92.50 183 ALA A C 1
ATOM 1391 O O . ALA A 1 183 ? 0.237 -11.242 4.340 1.00 92.50 183 ALA A O 1
ATOM 1392 N N . LEU A 1 184 ? -0.945 -10.364 6.035 1.00 93.44 184 LEU A N 1
ATOM 1393 C CA . LEU A 1 184 ? -0.002 -10.742 7.085 1.00 93.44 184 LEU A CA 1
ATOM 1394 C C . LEU A 1 184 ? -0.473 -12.006 7.800 1.00 93.44 184 LEU A C 1
ATOM 1396 O O . LEU A 1 184 ? -1.572 -12.033 8.352 1.00 93.44 184 LEU A O 1
ATOM 1400 N N . ALA A 1 185 ? 0.372 -13.029 7.825 1.00 92.31 185 ALA A N 1
ATOM 1401 C CA . ALA A 1 185 ? 0.163 -14.222 8.630 1.00 92.31 185 ALA A CA 1
ATOM 1402 C C . ALA A 1 185 ? 0.324 -13.902 10.124 1.00 92.31 185 ALA A C 1
ATOM 1404 O O . ALA A 1 185 ? 1.077 -13.003 10.515 1.00 92.31 185 ALA A O 1
ATOM 1405 N N . TYR A 1 186 ? -0.372 -14.664 10.960 1.00 90.75 186 TYR A N 1
ATOM 1406 C CA . TYR A 1 186 ? -0.302 -14.600 12.418 1.00 90.75 186 TYR A CA 1
ATOM 1407 C C . TYR A 1 186 ? -0.488 -16.008 13.001 1.00 90.75 186 TYR A C 1
ATOM 1409 O O . TYR A 1 186 ? -0.953 -16.914 12.312 1.00 90.75 186 TYR A O 1
ATOM 1417 N N . ASP A 1 187 ? -0.119 -16.217 14.265 1.00 89.38 187 ASP A N 1
ATOM 1418 C CA . ASP A 1 187 ? -0.401 -17.484 14.944 1.00 89.38 187 ASP A CA 1
ATOM 1419 C C . ASP A 1 187 ? -1.840 -17.473 15.471 1.00 89.38 187 ASP A C 1
ATOM 1421 O O . ASP A 1 187 ? -2.191 -16.665 16.329 1.00 89.38 187 ASP A O 1
ATOM 1425 N N . GLN A 1 188 ? -2.687 -18.373 14.970 1.00 85.50 188 GLN A N 1
ATOM 1426 C CA . GLN A 1 188 ? -4.083 -18.480 15.407 1.00 85.50 188 GLN A CA 1
ATOM 1427 C C . GLN A 1 188 ? -4.228 -18.830 16.893 1.00 85.50 188 GLN A C 1
ATOM 1429 O O . GLN A 1 188 ? -5.293 -18.631 17.463 1.00 85.50 188 GLN A O 1
ATOM 1434 N N . ARG A 1 189 ? -3.177 -19.342 17.543 1.00 85.94 189 ARG A N 1
ATOM 1435 C CA . ARG A 1 189 ? -3.184 -19.583 18.993 1.00 85.94 189 ARG A CA 1
ATOM 1436 C C . ARG A 1 189 ? -3.097 -18.287 19.798 1.00 85.94 189 ARG A C 1
ATOM 1438 O O . ARG A 1 189 ? -3.483 -18.284 20.964 1.00 85.94 189 ARG A O 1
ATOM 1445 N N . ASP A 1 190 ? -2.624 -17.210 19.175 1.00 82.06 190 ASP A N 1
ATOM 1446 C CA . ASP A 1 190 ? -2.378 -15.925 19.826 1.00 82.06 190 ASP A CA 1
ATOM 1447 C C . ASP A 1 190 ? -3.564 -14.952 19.693 1.00 82.06 190 ASP A C 1
ATOM 1449 O O . ASP A 1 190 ? -3.526 -13.862 20.270 1.00 82.06 190 ASP A O 1
ATOM 1453 N N . CYS A 1 191 ? -4.631 -15.307 18.959 1.00 78.19 191 CYS A N 1
ATOM 1454 C CA . CYS A 1 191 ? -5.837 -14.481 18.874 1.00 78.19 191 CYS A CA 1
ATOM 1455 C C . CYS A 1 191 ? -7.124 -15.277 18.605 1.00 78.19 191 CYS A C 1
ATOM 1457 O O . CYS A 1 191 ? -7.120 -16.351 18.016 1.00 78.19 191 CYS A O 1
ATOM 1459 N N . ASP A 1 192 ? -8.257 -14.700 18.996 1.00 80.94 192 ASP A N 1
ATOM 1460 C CA . ASP A 1 192 ? -9.612 -15.194 18.735 1.00 80.94 192 ASP A CA 1
ATOM 1461 C C . ASP A 1 192 ? -10.235 -14.540 17.487 1.00 80.94 192 ASP A C 1
ATOM 1463 O O . ASP A 1 192 ? -11.458 -14.437 17.364 1.00 80.94 192 ASP A O 1
ATOM 1467 N N . LEU A 1 193 ? -9.399 -14.072 16.551 1.00 77.75 193 LEU A N 1
ATOM 1468 C CA . LEU A 1 193 ? -9.849 -13.380 15.347 1.00 77.75 193 LEU A CA 1
ATOM 1469 C C . LEU A 1 193 ? -10.715 -14.323 14.496 1.00 77.75 193 LEU A C 1
ATOM 1471 O O . LEU A 1 193 ? -10.223 -15.232 13.834 1.00 77.75 193 LEU A O 1
ATOM 1475 N N . THR A 1 194 ? -12.022 -14.072 14.489 1.00 71.56 194 THR A N 1
ATOM 1476 C CA . THR A 1 194 ? -13.013 -14.843 13.715 1.00 71.56 194 THR A CA 1
ATOM 1477 C C . THR A 1 194 ? -13.255 -14.281 12.316 1.00 71.56 194 THR A C 1
ATOM 1479 O O . THR A 1 194 ? -14.007 -14.858 11.531 1.00 71.56 194 THR A O 1
ATOM 1482 N N . PHE A 1 195 ? -12.625 -13.152 11.992 1.00 68.62 195 PHE A N 1
ATOM 1483 C CA . PHE A 1 195 ? -12.808 -12.442 10.737 1.00 68.62 195 PHE A CA 1
ATOM 1484 C C . PHE A 1 195 ? -11.499 -12.396 9.946 1.00 68.62 195 PHE A C 1
ATOM 1486 O O . PHE A 1 195 ? -10.583 -11.649 10.287 1.00 68.62 195 PHE A O 1
ATOM 1493 N N . VAL A 1 196 ? -11.442 -13.176 8.868 1.00 64.38 196 VAL A N 1
ATOM 1494 C CA . VAL A 1 196 ? -10.375 -13.131 7.862 1.00 64.38 196 VAL A CA 1
ATOM 1495 C C . VAL A 1 196 ? -10.932 -12.488 6.594 1.00 64.38 196 VAL A C 1
ATOM 1497 O O . VAL A 1 196 ? -11.986 -12.887 6.100 1.00 64.38 196 VAL A O 1
ATOM 1500 N N . HIS A 1 197 ? -10.254 -11.461 6.085 1.00 6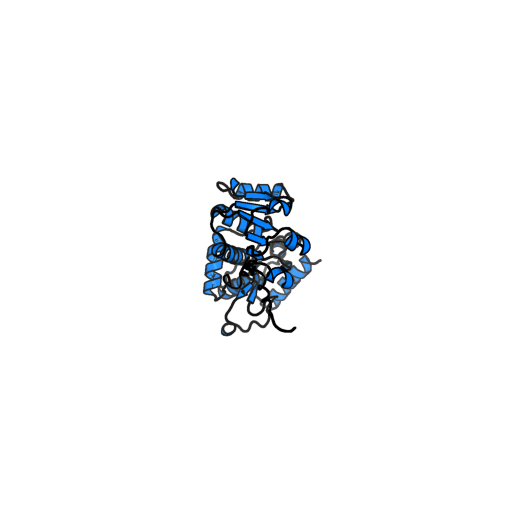3.91 197 HIS A N 1
ATOM 1501 C CA . HIS A 1 197 ? -10.632 -10.803 4.835 1.00 63.91 197 HIS A CA 1
ATOM 1502 C C . HIS A 1 197 ? -9.789 -11.444 3.721 1.00 63.91 197 HIS A C 1
ATOM 1504 O O . HIS A 1 197 ? -8.574 -11.282 3.677 1.00 63.91 197 HIS A O 1
ATOM 1510 N N . ASP A 1 198 ? -10.441 -12.217 2.859 1.00 71.19 198 ASP A N 1
ATOM 1511 C CA . ASP A 1 198 ? -9.985 -12.675 1.535 1.00 71.19 198 ASP A CA 1
ATOM 1512 C C . ASP A 1 198 ? -8.840 -13.703 1.441 1.00 71.19 198 ASP A C 1
ATOM 1514 O O . ASP A 1 198 ? -8.782 -14.424 0.444 1.00 71.19 198 ASP A O 1
ATOM 1518 N N . VAL A 1 199 ? -7.967 -13.841 2.444 1.00 79.81 199 VAL A N 1
ATOM 1519 C CA . VAL A 1 199 ? -6.902 -14.861 2.454 1.00 79.81 199 VAL A CA 1
ATOM 1520 C C . VAL A 1 199 ? -6.920 -15.629 3.785 1.00 79.81 199 VAL A C 1
ATOM 1522 O O . VAL A 1 199 ? -6.751 -15.008 4.840 1.00 79.81 199 VAL A O 1
ATOM 1525 N N . PRO A 1 200 ? -7.134 -16.964 3.770 1.00 81.19 200 PRO A N 1
ATOM 1526 C CA . PRO A 1 200 ? -7.142 -17.780 4.984 1.00 81.19 200 PRO A CA 1
ATOM 1527 C C . PRO A 1 200 ? -5.878 -17.583 5.823 1.00 81.19 200 PRO A C 1
ATOM 1529 O O . PRO A 1 200 ? -4.796 -17.435 5.269 1.00 81.19 200 PRO A O 1
ATOM 1532 N N . GLU A 1 201 ? -6.028 -17.606 7.150 1.00 85.44 201 GLU A N 1
ATOM 1533 C CA . GLU A 1 201 ? -4.909 -17.537 8.113 1.00 85.44 201 GLU A CA 1
ATOM 1534 C C . GLU A 1 201 ? -4.075 -16.246 8.044 1.00 85.44 201 GLU A C 1
ATOM 1536 O O . GLU A 1 201 ? -2.960 -16.175 8.558 1.00 85.44 201 GLU A O 1
ATOM 1541 N N . THR A 1 202 ? -4.635 -15.192 7.447 1.00 89.69 202 THR A N 1
ATOM 1542 C CA . THR A 1 202 ? -3.995 -13.880 7.378 1.00 89.69 202 THR A CA 1
ATOM 1543 C C . THR A 1 202 ? -4.935 -12.765 7.808 1.00 89.69 202 THR A C 1
ATOM 1545 O O . THR A 1 202 ? -6.157 -12.918 7.867 1.00 89.69 202 THR A O 1
ATOM 1548 N N . VAL A 1 203 ? -4.344 -11.612 8.097 1.00 92.06 203 VAL A N 1
ATOM 1549 C CA . VAL A 1 203 ? -5.038 -10.361 8.361 1.00 92.06 203 VAL A CA 1
ATOM 1550 C C . VAL A 1 203 ? -4.535 -9.285 7.391 1.00 92.06 203 VAL A C 1
ATOM 1552 O O . VAL A 1 203 ? -3.334 -9.228 7.109 1.00 92.06 203 VAL A O 1
ATOM 1555 N N . PRO A 1 204 ? -5.399 -8.387 6.886 1.00 92.75 204 PRO A N 1
ATOM 1556 C CA . PRO A 1 204 ? -4.934 -7.243 6.116 1.00 92.75 204 PRO A CA 1
ATOM 1557 C C . PRO A 1 204 ? -3.963 -6.378 6.928 1.00 92.75 204 PRO A C 1
ATOM 1559 O O . PRO A 1 204 ? -4.247 -6.031 8.078 1.00 92.75 204 PRO A O 1
ATOM 1562 N N . ALA A 1 205 ? -2.862 -5.942 6.319 1.00 95.31 205 ALA A N 1
ATOM 1563 C CA . ALA A 1 205 ? -1.843 -5.113 6.963 1.00 95.31 205 ALA A CA 1
ATOM 1564 C C . ALA A 1 205 ? -2.424 -3.827 7.581 1.00 95.31 205 ALA A C 1
ATOM 1566 O O . ALA A 1 205 ? -1.983 -3.383 8.639 1.00 95.31 205 ALA A O 1
ATOM 1567 N N . CYS A 1 206 ? -3.471 -3.247 6.983 1.00 95.38 206 CYS A N 1
ATOM 1568 C CA . CYS A 1 206 ? -4.123 -2.075 7.563 1.00 95.38 206 CYS A CA 1
ATOM 1569 C C . CYS A 1 206 ? -4.948 -2.378 8.826 1.00 95.38 206 CYS A C 1
ATOM 1571 O O . CYS A 1 206 ? -5.052 -1.527 9.712 1.00 95.38 206 CYS A O 1
ATOM 1573 N N . LEU A 1 207 ? -5.503 -3.588 8.941 1.00 94.75 207 LEU A N 1
ATOM 1574 C CA . LEU A 1 207 ? -6.148 -4.049 10.169 1.00 94.75 207 LEU A CA 1
ATOM 1575 C C . LEU A 1 207 ? -5.093 -4.387 11.232 1.00 94.75 207 LEU A C 1
ATOM 1577 O O . LEU A 1 207 ? -5.238 -3.948 12.370 1.00 94.75 207 LEU A O 1
ATOM 1581 N N . ALA A 1 208 ? -3.991 -5.046 10.857 1.00 95.38 208 ALA A N 1
ATOM 1582 C CA . ALA A 1 208 ? -2.857 -5.268 11.759 1.00 95.38 208 ALA A CA 1
ATOM 1583 C C . ALA A 1 208 ? -2.328 -3.953 12.357 1.00 95.38 208 ALA A C 1
ATOM 1585 O O . ALA A 1 208 ? -2.091 -3.879 13.559 1.00 95.38 208 ALA A O 1
ATOM 1586 N N . ALA A 1 209 ? -2.236 -2.882 11.560 1.00 97.62 209 ALA A N 1
ATOM 1587 C CA . ALA A 1 209 ? -1.841 -1.564 12.060 1.00 97.62 209 ALA A CA 1
ATOM 1588 C C . ALA A 1 209 ? -2.806 -1.056 13.140 1.00 97.62 209 ALA A C 1
ATOM 1590 O O . ALA A 1 209 ? -2.374 -0.609 14.198 1.00 97.62 209 ALA A O 1
ATOM 1591 N N . THR A 1 210 ? -4.115 -1.193 12.914 1.00 97.31 210 THR A N 1
ATOM 1592 C CA . THR A 1 210 ? -5.147 -0.801 13.891 1.00 97.31 210 THR A CA 1
ATOM 1593 C C . THR A 1 210 ? -5.029 -1.608 15.187 1.00 97.31 210 THR A C 1
ATOM 1595 O O . THR A 1 210 ? -5.153 -1.049 16.276 1.00 97.31 210 THR A O 1
ATOM 1598 N N . ILE A 1 211 ? -4.738 -2.908 15.084 1.00 95.69 211 ILE A N 1
ATOM 1599 C CA . ILE A 1 211 ? -4.482 -3.771 16.243 1.00 95.69 211 ILE A CA 1
ATOM 1600 C C . ILE A 1 211 ? -3.255 -3.270 17.012 1.00 95.69 211 ILE A C 1
ATOM 1602 O O . ILE A 1 211 ? -3.328 -3.118 18.227 1.00 95.69 211 ILE A O 1
ATOM 1606 N N . ILE A 1 212 ? -2.150 -2.959 16.330 1.00 97.50 212 ILE A N 1
ATOM 1607 C CA . ILE A 1 212 ? -0.921 -2.449 16.961 1.00 97.50 212 ILE A CA 1
ATOM 1608 C C . ILE A 1 212 ? -1.176 -1.107 17.653 1.00 97.50 212 ILE A C 1
ATOM 1610 O O . ILE A 1 212 ? -0.784 -0.947 18.807 1.00 97.50 212 ILE A O 1
ATOM 1614 N N . HIS A 1 213 ? -1.892 -0.182 17.003 1.00 98.38 213 HIS A N 1
ATOM 1615 C CA . HIS A 1 213 ? -2.338 1.076 17.614 1.00 98.38 213 HIS A CA 1
ATOM 1616 C C . HIS A 1 213 ? -3.079 0.832 18.931 1.00 98.38 213 HIS A C 1
ATOM 1618 O O . HIS A 1 213 ? -2.752 1.443 19.945 1.00 98.38 213 HIS A O 1
ATOM 1624 N N . ALA A 1 214 ? -4.025 -0.110 18.940 1.00 96.88 214 ALA A N 1
ATOM 1625 C CA . ALA A 1 214 ? -4.798 -0.453 20.129 1.00 96.88 214 ALA A CA 1
ATOM 1626 C C . ALA A 1 214 ? -3.983 -1.182 21.211 1.00 96.88 214 ALA A C 1
ATOM 1628 O O . ALA A 1 214 ? -4.248 -1.001 22.402 1.00 96.88 214 ALA A O 1
ATOM 1629 N N . ARG A 1 215 ? -3.014 -2.016 20.812 1.00 95.62 215 ARG A N 1
ATOM 1630 C CA . ARG A 1 215 ? -2.161 -2.809 21.710 1.00 95.62 215 ARG A CA 1
ATOM 1631 C C . ARG A 1 215 ? -1.065 -1.979 22.368 1.00 95.62 215 ARG A C 1
ATOM 1633 O O . ARG A 1 215 ? -0.762 -2.233 23.530 1.00 95.62 215 ARG A O 1
ATOM 1640 N N . GLU A 1 216 ? -0.480 -1.028 21.643 1.00 97.62 216 GLU A N 1
ATOM 1641 C CA . GLU A 1 216 ? 0.546 -0.105 22.157 1.00 97.62 216 GLU A CA 1
ATOM 1642 C C . GLU A 1 216 ? -0.044 1.209 22.695 1.00 97.62 216 GLU A C 1
ATOM 1644 O O . GLU A 1 216 ? 0.687 2.002 23.275 1.00 97.62 216 GLU A O 1
ATOM 1649 N N . ASP A 1 217 ? -1.353 1.417 22.526 1.00 97.06 217 ASP A N 1
ATOM 1650 C CA . ASP A 1 217 ? -2.096 2.621 22.911 1.00 97.06 217 ASP A CA 1
ATOM 1651 C C . ASP A 1 217 ? -1.436 3.920 22.425 1.00 97.06 217 ASP A C 1
ATOM 1653 O O . ASP A 1 217 ? -1.164 4.847 23.187 1.00 97.06 217 ASP A O 1
ATOM 1657 N N . LEU A 1 218 ? -1.157 3.969 21.120 1.00 97.25 218 LEU A N 1
ATOM 1658 C CA . LEU A 1 218 ? -0.355 5.027 20.501 1.00 97.25 218 LEU A CA 1
ATOM 1659 C C . LEU A 1 218 ? -0.976 6.434 20.599 1.00 97.25 218 LEU A C 1
ATOM 1661 O O . LEU A 1 218 ? -0.279 7.431 20.406 1.00 97.25 218 LEU A O 1
ATOM 1665 N N . GLY A 1 219 ? -2.274 6.537 20.884 1.00 96.62 219 GLY A N 1
ATOM 1666 C CA . GLY A 1 219 ? -2.946 7.782 21.259 1.00 96.62 219 GLY A CA 1
ATOM 1667 C C . GLY A 1 219 ? -3.149 8.798 20.131 1.00 96.62 219 GLY A C 1
ATOM 1668 O O . GLY A 1 219 ? -3.683 9.880 20.380 1.00 96.62 219 GLY A O 1
ATOM 1669 N N . HIS A 1 220 ? -2.775 8.474 18.893 1.00 96.56 220 HIS A N 1
ATOM 1670 C CA . HIS A 1 220 ? -2.871 9.371 17.741 1.00 96.56 220 HIS A CA 1
ATOM 1671 C C . HIS A 1 220 ? -3.639 8.746 16.571 1.00 96.56 220 HIS A C 1
ATOM 1673 O O . HIS A 1 220 ? -3.808 7.533 16.485 1.00 96.56 220 HIS A O 1
ATOM 1679 N N . HIS A 1 221 ? -4.137 9.600 15.675 1.00 97.50 221 HIS A N 1
ATOM 1680 C CA . HIS A 1 221 ? -4.703 9.172 14.396 1.00 97.50 221 HIS A CA 1
ATOM 1681 C C . HIS A 1 221 ? -3.567 8.807 13.434 1.00 97.50 221 HIS A C 1
ATOM 1683 O O . HIS A 1 221 ? -2.562 9.509 13.390 1.00 97.50 221 HIS A O 1
ATOM 1689 N N . GLU A 1 222 ? -3.756 7.777 12.614 1.00 97.19 222 GLU A N 1
ATOM 1690 C CA . GLU A 1 222 ? -2.888 7.495 11.466 1.00 97.19 222 GLU A CA 1
ATOM 1691 C C . GLU A 1 222 ? -3.700 7.758 10.197 1.00 97.19 222 GLU A C 1
ATOM 1693 O O . GLU A 1 222 ? -4.483 6.915 9.757 1.00 97.19 222 GLU A O 1
ATOM 1698 N N . ILE A 1 223 ? -3.564 8.966 9.659 1.00 95.44 223 ILE A N 1
ATOM 1699 C CA . ILE A 1 223 ? -4.313 9.478 8.509 1.00 95.44 223 ILE A CA 1
ATOM 1700 C C . ILE A 1 223 ? -3.373 10.265 7.597 1.00 95.44 223 ILE A C 1
ATOM 1702 O O . ILE A 1 223 ? -2.277 10.647 8.004 1.00 95.44 223 ILE A O 1
ATOM 1706 N N . GLY A 1 224 ? -3.829 10.560 6.384 1.00 90.56 224 GLY A N 1
ATOM 1707 C CA . GLY A 1 224 ? -3.082 11.420 5.474 1.00 90.56 224 GLY A CA 1
ATOM 1708 C C . GLY A 1 224 ? -1.894 10.720 4.816 1.00 90.56 224 GLY A C 1
ATOM 1709 O O . GLY A 1 224 ? -1.956 9.535 4.478 1.00 90.56 224 GLY A O 1
ATOM 1710 N N . GLU A 1 225 ? -0.870 11.497 4.468 1.00 92.88 225 GLU A N 1
ATOM 1711 C CA . GLU A 1 225 ? 0.295 10.995 3.734 1.00 92.88 225 GLU A CA 1
ATOM 1712 C C . GLU A 1 225 ? 1.222 10.164 4.625 1.00 92.88 225 GLU A C 1
ATOM 1714 O O . GLU A 1 225 ? 1.404 10.442 5.806 1.00 92.88 225 GLU A O 1
ATOM 1719 N N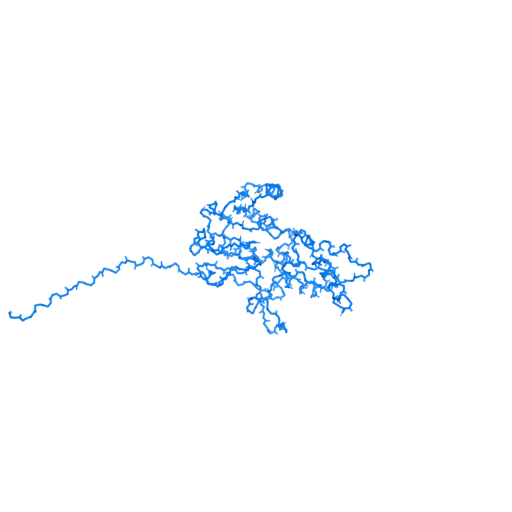 . ILE A 1 226 ? 1.848 9.149 4.027 1.00 96.69 226 ILE A N 1
ATOM 1720 C CA . ILE A 1 226 ? 2.799 8.280 4.724 1.00 96.69 226 ILE A CA 1
ATOM 1721 C C . ILE A 1 226 ? 4.122 9.029 4.904 1.00 96.69 226 ILE A C 1
ATOM 1723 O O . ILE A 1 226 ? 4.698 9.509 3.919 1.00 96.69 226 ILE A O 1
ATOM 1727 N N . ASN A 1 227 ? 4.625 9.059 6.139 1.00 97.00 227 ASN A N 1
ATOM 1728 C CA . ASN A 1 227 ? 6.017 9.383 6.420 1.00 97.00 227 ASN A CA 1
ATOM 1729 C C . ASN A 1 227 ? 6.894 8.167 6.082 1.00 97.00 227 ASN A C 1
ATOM 1731 O O . ASN A 1 227 ? 6.824 7.131 6.742 1.00 97.00 227 ASN A O 1
ATOM 1735 N N . ILE A 1 228 ? 7.707 8.278 5.032 1.00 97.81 228 ILE A N 1
ATOM 1736 C CA . ILE A 1 228 ? 8.519 7.155 4.545 1.00 97.81 228 ILE A CA 1
ATOM 1737 C C . ILE A 1 228 ? 9.633 6.744 5.512 1.00 97.81 228 ILE A C 1
ATOM 1739 O O . ILE A 1 228 ? 10.080 5.602 5.447 1.00 97.81 228 ILE A O 1
ATOM 1743 N N . ASP A 1 229 ? 10.041 7.628 6.424 1.00 97.88 229 ASP A N 1
ATOM 1744 C CA . ASP A 1 229 ? 11.082 7.333 7.415 1.00 97.88 229 ASP A CA 1
ATOM 1745 C C . ASP A 1 229 ? 10.567 6.422 8.548 1.00 97.88 229 ASP A C 1
ATOM 1747 O O . ASP A 1 229 ? 11.352 5.761 9.218 1.00 97.88 229 ASP A O 1
ATOM 1751 N N . GLU A 1 230 ? 9.245 6.313 8.723 1.00 97.12 230 GLU A N 1
ATOM 1752 C CA . GLU A 1 230 ? 8.616 5.444 9.731 1.00 97.12 230 GLU A CA 1
ATOM 1753 C C . GLU A 1 230 ? 8.321 4.030 9.206 1.00 97.12 230 GLU A C 1
ATOM 1755 O O . GLU A 1 230 ? 7.943 3.141 9.970 1.00 97.12 230 GLU A O 1
ATOM 1760 N N . VAL A 1 231 ? 8.458 3.795 7.897 1.00 98.38 231 VAL A N 1
ATOM 1761 C CA . VAL A 1 231 ? 7.997 2.551 7.259 1.00 98.38 231 VAL A CA 1
ATOM 1762 C C . VAL A 1 231 ? 8.731 1.322 7.802 1.00 98.38 231 VAL A C 1
ATOM 1764 O O . VAL A 1 231 ? 8.094 0.311 8.101 1.00 98.38 231 VAL A O 1
ATOM 1767 N N . GLU A 1 232 ? 10.049 1.402 7.987 1.00 97.56 232 GLU A N 1
ATOM 1768 C CA . GLU A 1 232 ? 10.830 0.306 8.577 1.00 97.56 232 GLU A CA 1
ATOM 1769 C C . GLU A 1 232 ? 10.461 0.068 10.050 1.00 97.56 232 GLU A C 1
ATOM 1771 O O . GLU A 1 232 ? 10.314 -1.075 10.485 1.00 97.56 232 GLU A O 1
ATOM 1776 N N . GLU A 1 233 ? 10.229 1.135 10.819 1.00 98.12 233 GLU A N 1
ATOM 1777 C CA . GLU A 1 233 ? 9.806 1.011 12.215 1.00 98.12 233 GLU A CA 1
ATOM 1778 C C . GLU A 1 233 ? 8.447 0.307 12.330 1.00 98.12 233 GLU A C 1
ATOM 1780 O O . GLU A 1 233 ? 8.269 -0.573 13.177 1.00 98.12 233 GLU A O 1
ATOM 1785 N N . TRP A 1 234 ? 7.500 0.625 11.446 1.00 98.19 234 TRP A N 1
ATOM 1786 C CA . TRP A 1 234 ? 6.206 -0.053 11.404 1.00 98.19 234 TRP A CA 1
ATOM 1787 C C . TRP A 1 234 ? 6.328 -1.544 11.090 1.00 98.19 234 TRP A C 1
ATOM 1789 O O . TRP A 1 234 ? 5.600 -2.347 11.682 1.00 98.19 234 TRP A O 1
ATOM 1799 N N . TRP A 1 235 ? 7.273 -1.941 10.233 1.00 98.06 235 TRP A N 1
ATOM 1800 C CA . TRP A 1 235 ? 7.577 -3.357 10.020 1.00 98.06 235 TRP A CA 1
ATOM 1801 C C . TRP A 1 235 ? 8.102 -4.032 11.297 1.00 98.06 235 TRP A C 1
ATOM 1803 O O . TRP A 1 235 ? 7.640 -5.112 11.681 1.00 98.06 235 TRP A O 1
ATOM 1813 N N . ASN A 1 236 ? 9.014 -3.370 12.012 1.00 98.12 236 ASN A N 1
ATOM 1814 C CA . ASN A 1 236 ? 9.551 -3.866 13.282 1.00 98.12 236 ASN A CA 1
ATOM 1815 C C . ASN A 1 236 ? 8.458 -3.996 14.357 1.00 98.12 236 ASN A C 1
ATOM 1817 O O . ASN A 1 236 ? 8.419 -4.986 15.090 1.00 98.12 236 ASN A O 1
ATOM 1821 N N . LYS A 1 237 ? 7.518 -3.044 14.426 1.00 98.00 237 LYS A N 1
ATOM 1822 C CA . LYS A 1 237 ? 6.337 -3.153 15.296 1.00 98.00 237 LYS A CA 1
ATOM 1823 C C . LYS A 1 237 ? 5.487 -4.366 14.922 1.00 98.00 237 LYS A C 1
ATOM 1825 O O . LYS A 1 237 ? 5.124 -5.143 15.799 1.00 98.00 237 LYS A O 1
ATOM 1830 N N . ALA A 1 238 ? 5.191 -4.565 13.640 1.00 97.31 238 ALA A N 1
ATOM 1831 C CA . ALA A 1 238 ? 4.358 -5.683 13.210 1.00 97.31 238 ALA A CA 1
ATOM 1832 C C . ALA A 1 238 ? 4.970 -7.044 13.561 1.00 97.31 238 ALA A C 1
ATOM 1834 O O . ALA A 1 238 ? 4.295 -7.885 14.155 1.00 97.31 238 ALA A O 1
ATOM 1835 N N . THR A 1 239 ? 6.261 -7.229 13.290 1.00 96.62 239 THR A N 1
ATOM 1836 C CA . THR A 1 239 ? 6.973 -8.473 13.624 1.00 96.62 239 THR A CA 1
ATOM 1837 C C . THR A 1 239 ? 7.072 -8.710 15.132 1.00 96.62 239 THR A C 1
ATOM 1839 O O . THR A 1 239 ? 6.886 -9.842 15.583 1.00 96.62 239 THR A O 1
ATOM 1842 N N . LYS A 1 240 ? 7.260 -7.653 15.937 1.00 96.94 240 LYS A N 1
ATOM 1843 C CA . LYS A 1 240 ? 7.187 -7.712 17.410 1.00 96.94 240 LYS A CA 1
ATOM 1844 C C . LYS A 1 240 ? 5.824 -8.206 17.913 1.00 96.94 240 LYS A C 1
ATOM 1846 O O . LYS A 1 240 ? 5.779 -8.921 18.909 1.00 96.94 240 LYS A O 1
ATOM 1851 N N . HIS A 1 241 ? 4.731 -7.848 17.236 1.00 95.00 241 HIS A N 1
ATOM 1852 C CA . HIS A 1 241 ? 3.371 -8.318 17.551 1.00 95.00 241 HIS A CA 1
ATOM 1853 C C . HIS A 1 241 ? 3.008 -9.648 16.868 1.00 95.00 241 HIS A C 1
ATOM 1855 O O . HIS A 1 241 ? 1.848 -10.043 16.878 1.00 95.00 241 HIS A O 1
ATOM 1861 N N . GLY A 1 242 ? 3.988 -10.360 16.299 1.00 93.88 242 GLY A N 1
ATOM 1862 C CA . GLY A 1 242 ? 3.807 -11.712 15.764 1.00 93.88 242 GLY A CA 1
ATOM 1863 C C . GLY A 1 242 ? 3.294 -11.779 14.325 1.00 93.88 242 GLY A C 1
ATOM 1864 O O . GLY A 1 242 ? 3.131 -12.883 13.805 1.00 93.88 242 GLY A O 1
ATOM 1865 N N . PHE A 1 243 ? 3.091 -10.635 13.663 1.00 94.50 243 PHE A N 1
ATOM 1866 C CA . PHE A 1 243 ? 2.721 -10.600 12.251 1.00 94.50 243 PHE A CA 1
ATOM 1867 C C . PHE A 1 243 ? 3.913 -10.950 11.361 1.00 94.50 243 PHE A C 1
ATOM 1869 O O . PHE A 1 243 ? 5.052 -10.553 11.621 1.00 94.50 243 PHE A O 1
ATOM 1876 N N . ARG A 1 244 ? 3.651 -11.693 10.287 1.00 93.31 244 ARG A N 1
ATOM 1877 C CA . ARG A 1 244 ? 4.667 -12.163 9.338 1.00 93.31 244 ARG A CA 1
ATOM 1878 C C . ARG A 1 244 ? 4.158 -11.993 7.916 1.00 93.31 244 ARG A C 1
ATOM 1880 O O . ARG A 1 244 ? 2.954 -11.964 7.689 1.00 93.31 244 ARG A O 1
ATOM 1887 N N . LEU A 1 245 ? 5.074 -11.897 6.962 1.00 90.69 245 LEU A N 1
ATOM 1888 C CA . LEU A 1 245 ? 4.743 -11.908 5.542 1.00 90.69 245 LEU A CA 1
ATOM 1889 C C . LEU A 1 245 ? 5.380 -13.139 4.908 1.00 90.69 245 LEU A C 1
ATOM 1891 O O . LEU A 1 245 ? 6.592 -13.339 5.022 1.00 90.69 245 LEU A O 1
ATOM 1895 N N . ASP A 1 246 ? 4.567 -13.948 4.238 1.00 79.62 246 ASP A N 1
ATOM 1896 C CA . ASP A 1 246 ? 5.036 -15.150 3.556 1.00 79.62 246 ASP A CA 1
ATOM 1897 C C . ASP A 1 246 ? 5.670 -14.774 2.213 1.00 79.62 246 ASP A C 1
ATOM 1899 O O . ASP A 1 246 ? 5.065 -14.868 1.149 1.00 79.62 246 ASP A O 1
ATOM 1903 N N . CYS A 1 247 ? 6.928 -14.338 2.258 1.00 66.38 247 CYS A N 1
ATOM 1904 C CA . CYS A 1 247 ? 7.695 -13.941 1.073 1.00 66.38 247 CYS A CA 1
ATOM 1905 C C . CYS A 1 247 ? 8.312 -15.130 0.304 1.00 66.38 247 CYS A C 1
ATOM 1907 O O . CYS A 1 247 ? 9.197 -14.928 -0.519 1.00 66.38 247 CYS A O 1
ATOM 1909 N N . LEU A 1 248 ? 7.977 -16.387 0.621 1.00 52.41 248 LEU A N 1
ATOM 1910 C CA . LEU A 1 248 ? 8.754 -17.554 0.153 1.00 52.41 248 LEU A CA 1
ATOM 1911 C C . LEU A 1 248 ? 7.929 -18.659 -0.517 1.00 52.41 248 LEU A C 1
ATOM 1913 O O . LEU A 1 248 ? 8.502 -19.631 -1.015 1.00 52.41 248 LEU A O 1
ATOM 1917 N N . THR A 1 249 ? 6.604 -18.546 -0.571 1.00 50.28 249 THR A N 1
ATOM 1918 C CA . THR A 1 249 ? 5.759 -19.601 -1.133 1.00 50.28 249 THR A CA 1
ATOM 1919 C C . THR A 1 249 ? 5.523 -19.393 -2.634 1.00 50.28 249 THR A C 1
ATOM 1921 O O . THR A 1 249 ? 4.777 -18.528 -3.070 1.00 50.28 249 THR A O 1
ATOM 1924 N N . GLY A 1 250 ? 6.150 -20.253 -3.446 1.00 54.62 250 GLY A N 1
ATOM 1925 C CA . GLY A 1 250 ? 5.619 -20.632 -4.759 1.00 54.62 250 GLY A CA 1
ATOM 1926 C C . GLY A 1 250 ? 5.949 -19.734 -5.953 1.00 54.62 250 GLY A C 1
ATOM 1927 O O . GLY A 1 250 ? 5.043 -19.375 -6.697 1.00 54.62 250 GLY A O 1
ATOM 1928 N N . CYS A 1 251 ? 7.229 -19.471 -6.246 1.00 55.88 251 CYS A N 1
ATOM 1929 C CA . CYS A 1 251 ? 7.576 -19.141 -7.632 1.00 55.88 251 CYS A CA 1
ATOM 1930 C C . CYS A 1 251 ? 7.367 -20.405 -8.501 1.00 55.88 251 CYS A C 1
ATOM 1932 O O . CYS A 1 251 ? 8.038 -21.418 -8.258 1.00 55.88 251 CYS A O 1
ATOM 1934 N N . PRO A 1 252 ? 6.468 -20.397 -9.503 1.00 53.97 252 PRO A N 1
ATOM 1935 C CA . PRO A 1 252 ? 6.309 -21.530 -10.402 1.00 53.97 252 PRO A CA 1
ATOM 1936 C C . PRO A 1 252 ? 7.632 -21.783 -11.130 1.00 53.97 252 PRO A C 1
ATOM 1938 O O . PRO A 1 252 ? 8.224 -20.878 -11.722 1.00 53.97 252 PRO A O 1
ATOM 1941 N N . LYS A 1 253 ? 8.119 -23.028 -11.081 1.00 47.28 253 LYS A N 1
ATOM 1942 C CA . LYS A 1 253 ? 9.287 -23.435 -11.870 1.00 47.28 253 LYS A CA 1
ATOM 1943 C C . LYS A 1 253 ? 8.925 -23.281 -13.346 1.00 47.28 253 LYS A C 1
ATOM 1945 O O . LYS A 1 253 ? 7.880 -23.773 -13.770 1.00 47.28 253 LYS A O 1
ATOM 1950 N N . SER A 1 254 ? 9.776 -22.606 -14.120 1.00 46.44 254 SER A N 1
ATOM 1951 C CA . SER A 1 254 ? 9.610 -22.522 -15.574 1.00 46.44 254 SER A CA 1
ATOM 1952 C C . SER A 1 254 ? 9.409 -23.932 -16.138 1.00 46.44 254 SER A C 1
ATOM 1954 O O . SER A 1 254 ? 10.164 -24.825 -15.732 1.00 46.44 254 SER A O 1
ATOM 1956 N N . PRO A 1 255 ? 8.458 -24.167 -17.060 1.00 44.59 255 PRO A N 1
ATOM 1957 C CA . PRO A 1 255 ? 8.405 -25.440 -17.760 1.00 44.59 255 PRO A CA 1
ATOM 1958 C C . PRO A 1 255 ? 9.761 -25.649 -18.438 1.00 44.59 255 PRO A C 1
ATOM 1960 O O . PRO A 1 255 ? 10.171 -24.854 -19.283 1.00 44.59 255 PRO A O 1
ATOM 1963 N N . SER A 1 256 ? 10.495 -26.669 -17.992 1.00 42.12 256 SER A N 1
ATOM 1964 C CA . SER A 1 256 ? 11.789 -27.040 -18.553 1.00 42.12 256 SER A CA 1
ATOM 1965 C C . SER A 1 256 ? 11.644 -27.186 -20.063 1.00 42.12 256 SER A C 1
ATOM 1967 O O . SER A 1 256 ? 10.816 -27.972 -20.531 1.00 42.12 256 SER A O 1
ATOM 1969 N N . SER A 1 257 ? 12.454 -26.449 -20.819 1.00 38.56 257 SER A N 1
ATOM 1970 C CA . SER A 1 257 ? 12.644 -26.644 -22.252 1.00 38.56 257 SER A CA 1
ATOM 1971 C C . SER A 1 257 ? 13.380 -27.964 -22.489 1.00 38.56 257 SER A C 1
ATOM 1973 O O . SER A 1 257 ? 14.546 -27.973 -22.869 1.00 38.56 257 SER A O 1
ATOM 1975 N N . ASP A 1 258 ? 12.722 -29.086 -22.217 1.00 38.94 258 ASP A N 1
ATOM 1976 C CA . ASP A 1 258 ? 13.237 -30.409 -22.546 1.00 38.94 258 ASP A CA 1
ATOM 1977 C C . ASP A 1 258 ? 12.386 -31.020 -23.661 1.00 38.94 258 ASP A C 1
ATOM 1979 O O . ASP A 1 258 ? 11.737 -32.056 -23.536 1.00 38.94 258 ASP A O 1
ATOM 1983 N N . SER A 1 259 ? 12.364 -30.319 -24.797 1.00 42.78 259 SER A N 1
ATOM 1984 C CA . SER A 1 259 ? 11.959 -30.882 -26.081 1.00 42.78 259 SER A CA 1
ATOM 1985 C C . SER A 1 259 ? 13.191 -31.461 -26.776 1.00 42.78 259 SER A C 1
ATOM 1987 O O . SER A 1 259 ? 13.630 -30.969 -27.813 1.00 42.78 259 SER A O 1
ATOM 1989 N N . SER A 1 260 ? 13.772 -32.503 -26.184 1.00 40.16 260 SER A N 1
ATOM 1990 C CA . SER A 1 260 ? 14.797 -33.331 -26.828 1.00 40.16 260 SER A CA 1
ATOM 1991 C C . SER A 1 260 ? 14.498 -34.833 -26.716 1.00 40.16 260 SER A C 1
ATOM 1993 O O . SER A 1 260 ? 15.391 -35.672 -26.771 1.00 40.16 260 SER A O 1
ATOM 1995 N N . ARG A 1 261 ? 13.217 -35.227 -26.637 1.00 39.53 261 ARG A N 1
ATOM 1996 C CA . ARG A 1 261 ? 12.844 -36.625 -26.904 1.00 39.53 261 ARG A CA 1
ATOM 1997 C C . ARG A 1 261 ? 12.834 -36.870 -28.408 1.00 39.53 261 ARG A C 1
ATOM 1999 O O . ARG A 1 261 ? 11.854 -36.609 -29.099 1.00 39.53 261 ARG A O 1
ATOM 2006 N N . SER A 1 262 ? 13.955 -37.381 -28.902 1.00 42.09 262 SER A N 1
ATOM 2007 C CA . SER A 1 262 ? 14.040 -38.016 -30.215 1.00 42.09 262 SER A CA 1
ATOM 2008 C C . SER A 1 262 ? 13.010 -39.158 -30.294 1.00 42.09 262 SER A C 1
ATOM 2010 O O . SER A 1 262 ? 12.836 -39.896 -29.319 1.00 42.09 262 SER A O 1
ATOM 2012 N N . PRO A 1 263 ? 12.287 -39.316 -31.417 1.00 41.31 263 PRO A N 1
ATOM 2013 C CA . PRO A 1 263 ? 11.279 -40.360 -31.535 1.00 41.31 263 PRO A CA 1
ATOM 2014 C C . PRO A 1 263 ? 11.944 -41.747 -31.504 1.00 41.31 263 PRO A C 1
ATOM 2016 O O . PRO A 1 263 ? 13.053 -41.913 -32.027 1.00 41.31 263 PRO A O 1
ATOM 2019 N N . PRO A 1 264 ? 11.290 -42.766 -30.919 1.00 40.12 264 PRO A N 1
ATOM 2020 C CA . PRO A 1 264 ? 11.866 -44.098 -30.830 1.00 40.12 264 PRO A CA 1
ATOM 2021 C C . PRO A 1 264 ? 12.046 -44.682 -32.236 1.00 40.12 264 PRO A C 1
ATOM 2023 O O . PRO A 1 264 ? 11.100 -44.776 -33.023 1.00 40.12 264 PRO A O 1
ATOM 2026 N N . ARG A 1 265 ? 13.279 -45.096 -32.555 1.00 45.38 265 ARG A N 1
ATOM 2027 C CA . ARG A 1 265 ? 13.589 -45.866 -33.766 1.00 45.38 265 ARG A CA 1
ATOM 2028 C C . ARG A 1 265 ? 12.722 -47.127 -33.784 1.00 45.38 265 ARG A C 1
ATOM 2030 O O . ARG A 1 265 ? 12.885 -48.003 -32.936 1.00 45.38 265 ARG A O 1
ATOM 2037 N N . ARG A 1 266 ? 11.834 -47.241 -34.777 1.00 42.72 266 ARG A N 1
ATOM 2038 C CA . ARG A 1 266 ? 11.134 -48.491 -35.104 1.00 42.72 266 ARG A CA 1
ATOM 2039 C C . ARG A 1 266 ? 12.175 -49.590 -35.345 1.00 42.72 266 ARG A C 1
ATOM 2041 O O . ARG A 1 266 ? 12.915 -49.530 -36.327 1.00 42.72 266 ARG A O 1
ATOM 2048 N N . LYS A 1 267 ? 12.223 -50.597 -34.468 1.00 44.56 267 LYS A N 1
ATOM 2049 C CA . LYS A 1 267 ? 12.857 -51.880 -34.787 1.00 44.56 267 LYS A CA 1
ATOM 2050 C C . LYS A 1 267 ? 12.057 -52.498 -35.933 1.00 44.56 267 LYS A C 1
ATOM 2052 O O . LYS A 1 267 ? 10.869 -52.755 -35.777 1.00 44.56 267 LYS A O 1
ATOM 2057 N N . ARG A 1 268 ? 12.696 -52.697 -37.087 1.00 47.16 268 ARG A N 1
ATOM 2058 C CA . ARG A 1 268 ? 12.187 -53.615 -38.107 1.00 47.16 268 ARG A CA 1
ATOM 2059 C C . ARG A 1 268 ? 12.372 -55.025 -37.553 1.00 47.16 268 ARG A C 1
ATOM 2061 O O . ARG A 1 268 ? 13.508 -55.482 -37.460 1.00 47.16 268 ARG A O 1
ATOM 2068 N N . SER A 1 269 ? 11.285 -55.675 -37.157 1.00 42.19 269 SER A N 1
ATOM 2069 C CA . SER A 1 269 ? 11.240 -57.133 -37.124 1.00 42.19 269 SER A CA 1
ATOM 2070 C C . SER A 1 269 ? 11.263 -57.603 -38.576 1.00 42.19 269 SER A C 1
ATOM 2072 O O . SER A 1 269 ? 10.371 -57.281 -39.359 1.00 42.19 269 SER A O 1
ATOM 2074 N N . ARG A 1 270 ? 12.351 -58.268 -38.962 1.00 50.03 270 ARG A N 1
ATOM 2075 C CA . ARG A 1 270 ? 12.269 -59.322 -39.966 1.00 50.03 270 ARG A CA 1
ATOM 2076 C C . ARG A 1 270 ? 11.683 -60.499 -39.213 1.00 50.03 270 ARG A C 1
ATOM 2078 O O . ARG A 1 270 ? 12.311 -60.870 -38.234 1.00 50.03 270 ARG A O 1
ATOM 2085 N N . ASP A 1 271 ? 10.504 -60.937 -39.614 1.00 45.69 271 ASP A N 1
ATOM 2086 C CA . ASP A 1 271 ? 10.074 -62.330 -39.612 1.00 45.69 271 ASP A CA 1
ATOM 2087 C C . ASP A 1 271 ? 8.811 -62.420 -40.486 1.00 45.69 271 ASP A C 1
ATOM 2089 O O . ASP A 1 271 ? 8.020 -61.473 -40.539 1.00 45.69 271 ASP A O 1
ATOM 2093 N N . ASP A 1 272 ? 8.727 -63.558 -41.169 1.00 43.41 272 ASP A N 1
ATOM 2094 C CA . ASP A 1 272 ? 7.639 -64.135 -41.965 1.00 43.41 272 ASP A CA 1
ATOM 2095 C C . ASP A 1 272 ? 7.589 -63.837 -43.484 1.00 43.41 272 ASP A C 1
ATOM 2097 O O . ASP A 1 272 ? 7.106 -62.800 -43.938 1.00 43.41 272 ASP A O 1
ATOM 2101 N N . GLU A 1 273 ? 8.124 -64.846 -44.196 1.00 40.44 273 GLU A N 1
ATOM 2102 C CA . GLU A 1 273 ? 7.778 -65.426 -45.519 1.00 40.44 273 GLU A CA 1
ATOM 2103 C C . GLU A 1 273 ? 7.831 -64.575 -46.802 1.00 40.44 273 GLU A C 1
ATOM 2105 O O . GLU A 1 273 ? 6.962 -63.710 -47.048 1.00 40.44 273 GLU A O 1
#

Radius of gyration: 22.88 Å; chains: 1; bounding box: 43×83×69 Å

pLDDT: mean 89.43, std 15.46, range [38.56, 98.81]

Sequence (273 aa):
AIANMIVQAVLDADRAGARYLGLGALNKAQWINHGGDDIVRQLPAGCNIKVVHGNTLTAAAVMQALLCHTSPSEEIFMTGSTSKIGRALCLLLARRGNVVRMLSNCDDRFNEIRSEAGPNTDTLKRTRSYYESTGCKTWVLGKQMPEAEILKHIPFGSVIVDYAVPHVPAHIAQRYCYINGAALAYDQRDCDLTFVHDVPETVPACLAATIIHAREDLGHHEIGEINIDEVEEWWNKATKHGFRLDCLTGCPKSPSSDSSRSPPRRKRSRDDE

Foldseek 3Di:
DLLVVLLVVLVVCLVVVAQEDEQPACSQPCVRQNRCPNSVVPDDPPRRHAYFPLLLLLLLLLVVLCVLPDALAAEEEEDPCLPLSNLLNCLVSLVSNYQYAYADPDPVSLVVSLVVSPVSSVSYHYDPDLQVCPPHLHYEYQEDDDLVSCVVRHDFAREYAYQYVVTDDPVSQQRYNYFPSQWWAADCVLDPDPDDDPDPRTHGSSVLLRVLCVVVVVSHYHGHHHDSVCSNVSVVSSVVVGIHGPSDPDRDDDPDPPPPPDDDPDDDDDDDD

Organism: Alexandrium catenella (NCBI:txid2925)

Secondary structure (DSSP, 8-state):
-HHHHHHHHHHHHHHTT-SEEE--GGGG-HHHHTTTHHHHHTSPTT--PEEE--HHHHHHHHHHHHHHH--TT-EEEEESTTSHHHHHHHHHHHHHT-EEEEE-S-HHHHHHHHHHTGGGGGGEEEESSGGGGTT--EEEESS---HHHHHHHSPTT-EEEE--SSPPPHHHHTTSEEEETTEEE--GGG-------SSTTEEEHHHHHHHHHHHHT--S-B-SS--GGGHHHHHHHHHHTT-B---SS-PPPP-------PPPP--------